Protein AF-A0A538NLH7-F1 (afdb_monomer)

Radius of gyration: 22.93 Å; Cα contacts (8 Å, |Δi|>4): 488; chains: 1; bounding box: 67×64×58 Å

Foldseek 3Di:
DDDDPPPDPPDDDPLNVLLVLLLVQLVLLLVLCVPDPPQDPPFFPLVVLLVLLVCVLVVCVDPLAAAAAQCLLSVVQVVCCNPPNDGLNVVLSVLSSLLSLLLSLQLLLQQLVCVVVPNVVSNVSSVVSSVCSSQVLVSSLCSNTSACVSVLSSLLSVLVSVLSVDQAQQFLVRLLQNLLSLQLSCSRPVVSVVCLVVSLCSLPVGHHPDPPPSPVRSVSSNVSNPVNNCVNQVVSQCSNCPRNVHRDRRHLNQLQQLLQLADPPHQLASDDPPQQDDGDVSNLVSLQCVQCVVVVHHDGSNSSSVSSNVNRVVSCVVCVVSRVVSVVSNVVVVPDPDDDDVPCSSVVSVVSVSRDRD

Sequence (358 aa):
MTQRKLLIPFHLQPAHYVFAGVLLIRVVVLARLTVSPFLLPTRGDMHFYDDWARRIVSGQFTDHLAFYGLPGYAYLLAALYKLAGYGPFVPALLQALLDAGTAVLIYKISVAIFSGTGMRCAQIAGLVATGGWAVFVPAQTYAAILMPTAWLVFIFWLILWRIIRQKNAPGRCEALILGLLVGLTATAIATILFLIPLLISAIVLKPAISNHSQFRTRISALVLLFLGAAAGTSPCWVHNCLVAQDRVFLSAHSGINFWIGNNPSANGYPRFPPGLRAGQAAMLQDSIDAAESAAGHSLKRGEVSHYWSAKARDYIQRYPAAWLRLVALKFRAFWSAFQYDDLSIITILREQKVTFPG

Mean predicted aligned error: 5.88 Å

Structure (mmCIF, N/CA/C/O backbone):
data_AF-A0A538NLH7-F1
#
_entry.id   AF-A0A538NLH7-F1
#
loop_
_atom_site.group_PDB
_atom_site.id
_atom_site.type_symbol
_atom_site.label_atom_id
_atom_site.label_alt_id
_atom_site.label_comp_id
_atom_site.label_asym_id
_atom_site.label_entity_id
_atom_site.label_seq_id
_atom_site.pdbx_PDB_ins_code
_atom_site.Cartn_x
_atom_site.Cartn_y
_atom_site.Cartn_z
_atom_site.occupancy
_atom_site.B_iso_or_equiv
_atom_site.auth_seq_id
_atom_site.auth_comp_id
_atom_site.auth_asym_id
_atom_site.auth_atom_id
_atom_site.pdbx_PDB_model_num
ATOM 1 N N . MET A 1 1 ? -43.284 37.555 10.378 1.00 48.72 1 MET A N 1
ATOM 2 C CA . MET A 1 1 ? -42.215 37.272 11.361 1.00 48.72 1 MET A CA 1
ATOM 3 C C . MET A 1 1 ? -42.232 35.783 11.650 1.00 48.72 1 MET A C 1
ATOM 5 O O . MET A 1 1 ? -43.078 35.340 12.413 1.00 48.72 1 MET A O 1
ATOM 9 N N . THR A 1 2 ? -41.355 35.001 11.020 1.00 41.81 2 THR A N 1
ATOM 10 C CA . THR A 1 2 ? -41.331 33.550 11.248 1.00 41.81 2 THR A CA 1
ATOM 11 C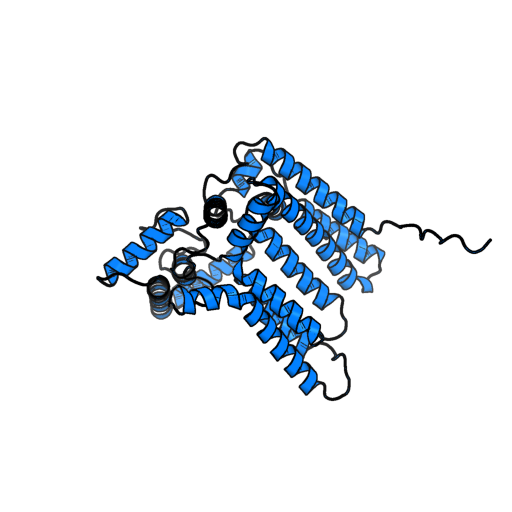 C . THR A 1 2 ? -39.909 33.016 11.114 1.00 41.81 2 THR A C 1
ATOM 13 O O . THR A 1 2 ? -39.318 33.028 10.042 1.00 41.81 2 THR A O 1
ATOM 16 N N . GLN A 1 3 ? -39.400 32.605 12.276 1.00 45.38 3 GLN A N 1
ATOM 17 C CA . GLN A 1 3 ? -38.294 31.692 12.567 1.00 45.38 3 GLN A CA 1
ATOM 18 C C . GLN A 1 3 ? -36.900 31.976 11.984 1.00 45.38 3 GLN A C 1
ATOM 20 O O . GLN A 1 3 ? -36.517 31.551 10.896 1.00 45.38 3 GLN A O 1
ATOM 25 N N . ARG A 1 4 ? -36.077 32.584 12.853 1.00 49.31 4 ARG A N 1
ATOM 26 C CA . ARG A 1 4 ? -34.616 32.448 12.869 1.00 49.31 4 ARG A CA 1
ATOM 27 C C . ARG A 1 4 ? -34.241 30.963 12.808 1.00 49.31 4 ARG A C 1
ATOM 29 O O . ARG A 1 4 ? -34.551 30.214 13.732 1.00 49.31 4 ARG A O 1
ATOM 36 N N . LYS A 1 5 ? -33.512 30.566 11.762 1.00 49.25 5 LYS A N 1
ATOM 37 C CA . LYS A 1 5 ? -32.694 29.348 11.766 1.00 49.25 5 LYS A CA 1
ATOM 38 C C . LYS A 1 5 ? -31.756 29.431 12.975 1.00 49.25 5 LYS A C 1
ATOM 40 O O . LYS A 1 5 ? -30.864 30.277 12.994 1.00 49.25 5 LYS A O 1
ATOM 45 N N . LEU A 1 6 ? -31.994 28.607 13.997 1.00 52.03 6 LEU A N 1
ATOM 46 C CA . LEU A 1 6 ? -31.049 28.421 15.095 1.00 52.03 6 LEU A CA 1
ATOM 47 C C . LEU A 1 6 ? -29.731 27.922 14.491 1.00 52.03 6 LEU A C 1
ATOM 49 O O . LEU A 1 6 ? -29.658 26.812 13.968 1.00 52.03 6 LEU A O 1
ATOM 53 N N . LEU A 1 7 ? -28.699 28.758 14.552 1.00 51.97 7 LEU A N 1
ATOM 54 C CA . LEU A 1 7 ? -27.319 28.338 14.357 1.00 51.97 7 LEU A CA 1
ATOM 55 C C . LEU A 1 7 ? -26.994 27.355 15.488 1.00 51.97 7 LEU A C 1
ATOM 57 O O . LEU A 1 7 ? -26.885 27.755 16.645 1.00 51.97 7 LEU A O 1
ATOM 61 N N . ILE A 1 8 ? -26.904 26.064 15.169 1.00 53.88 8 ILE A N 1
ATOM 62 C CA . ILE A 1 8 ? -26.416 25.052 16.109 1.00 53.88 8 ILE A CA 1
ATOM 63 C C . ILE A 1 8 ? -24.958 25.419 16.428 1.00 53.88 8 ILE A C 1
ATOM 65 O O . ILE A 1 8 ? -24.161 25.526 15.491 1.00 53.88 8 ILE A O 1
ATOM 69 N N . PRO A 1 9 ? -24.578 25.636 17.700 1.00 53.22 9 PRO A N 1
ATOM 70 C CA . PRO A 1 9 ? -23.198 25.946 18.040 1.00 53.22 9 PRO A CA 1
ATOM 71 C C . PRO A 1 9 ? -22.301 24.765 17.650 1.00 53.22 9 PRO A C 1
ATOM 73 O O . PRO A 1 9 ? -22.475 23.638 18.118 1.00 53.22 9 PRO A O 1
ATOM 76 N N . PHE A 1 10 ? -21.344 25.021 16.758 1.00 62.69 10 PHE A N 1
ATOM 77 C CA . PHE A 1 10 ? -20.309 24.061 16.387 1.00 62.69 10 PHE A CA 1
ATOM 78 C C . PHE A 1 10 ? -19.382 23.852 17.591 1.00 62.69 10 PHE A C 1
ATOM 80 O O . PHE A 1 10 ? -18.445 24.614 17.816 1.00 62.69 10 PHE A O 1
ATOM 87 N N . HIS A 1 11 ? -19.649 22.827 18.398 1.00 77.81 11 HIS A N 1
ATOM 88 C CA . HIS A 1 11 ? -18.751 22.446 19.484 1.00 77.81 11 HIS A CA 1
ATOM 89 C C . HIS A 1 11 ? -17.607 21.582 18.943 1.00 77.81 11 HIS A C 1
ATOM 91 O O . HIS A 1 11 ? -17.817 20.464 18.461 1.00 77.81 11 HIS A O 1
ATOM 97 N N . LEU A 1 12 ? -16.378 22.096 19.038 1.00 84.62 12 LEU A N 1
ATOM 98 C CA . LEU A 1 12 ? -15.171 21.362 18.671 1.00 84.62 12 LEU A CA 1
ATOM 99 C C . LEU A 1 12 ? -14.986 20.151 19.597 1.00 84.62 12 LEU A C 1
ATOM 101 O O . LEU A 1 12 ? -14.772 20.276 20.799 1.00 84.62 12 LEU A O 1
ATOM 105 N N . GLN A 1 13 ? -15.064 18.954 19.021 1.00 89.88 13 GLN A N 1
ATOM 106 C CA . GLN A 1 13 ? -14.745 17.696 19.709 1.00 89.88 13 GLN A CA 1
ATOM 107 C C . GLN A 1 13 ? -13.223 17.458 19.772 1.00 89.88 13 GLN A C 1
ATOM 109 O O . GLN A 1 13 ? -12.526 17.904 18.857 1.00 89.88 13 GLN A O 1
ATOM 114 N N . PRO A 1 14 ? -12.708 16.661 20.734 1.00 91.44 14 PRO A N 1
ATOM 115 C CA . PRO A 1 14 ? -11.286 16.297 20.841 1.00 91.44 14 PRO A CA 1
ATOM 116 C C . PRO A 1 14 ? -10.634 15.832 19.531 1.00 91.44 14 PRO A C 1
ATOM 118 O O . PRO A 1 14 ? -9.494 16.180 19.243 1.00 91.44 14 PRO A O 1
ATOM 121 N N . ALA A 1 15 ? -11.381 15.108 18.692 1.00 94.25 15 ALA A N 1
ATOM 122 C CA . ALA A 1 15 ? -10.922 14.658 17.380 1.00 94.25 15 ALA A CA 1
ATOM 123 C C . ALA A 1 15 ? -10.500 15.809 16.441 1.00 94.25 15 ALA A C 1
ATOM 125 O O . ALA A 1 15 ? -9.585 15.633 15.644 1.00 94.25 15 ALA A O 1
ATOM 126 N N . HIS A 1 16 ? -11.131 16.985 16.531 1.00 95.81 16 HIS A N 1
ATOM 127 C CA . HIS A 1 16 ? -10.763 18.150 15.716 1.00 95.81 16 HIS A CA 1
ATOM 128 C C . HIS A 1 16 ? -9.429 18.744 16.170 1.00 95.81 16 HIS A C 1
ATOM 130 O O . HIS A 1 16 ? -8.609 19.109 15.335 1.00 95.81 16 HIS A O 1
ATOM 136 N N . TYR A 1 17 ? -9.185 18.784 17.483 1.00 96.31 17 TYR A N 1
ATOM 137 C CA . TYR A 1 17 ? -7.905 19.225 18.037 1.00 96.31 17 TYR A CA 1
ATOM 138 C C . TYR A 1 17 ? -6.779 18.247 17.694 1.00 96.31 17 TYR A C 1
ATOM 140 O O . TYR A 1 17 ? -5.696 18.679 17.315 1.00 96.31 17 TYR A O 1
ATOM 148 N N . VAL A 1 18 ? -7.059 16.939 17.741 1.00 97.44 18 VAL A N 1
ATOM 149 C CA . VAL A 1 18 ? -6.151 15.890 17.248 1.00 97.44 18 VAL A CA 1
ATOM 150 C C . VAL A 1 18 ? -5.785 16.133 15.784 1.00 97.44 18 VAL A C 1
ATOM 152 O O . VAL A 1 18 ? -4.603 16.192 15.452 1.00 97.44 18 VAL A O 1
ATOM 155 N N . PHE A 1 19 ? -6.787 16.320 14.921 1.00 98.31 19 PHE A N 1
ATOM 156 C CA . PHE A 1 19 ? -6.563 16.584 13.502 1.00 98.31 19 PHE A CA 1
ATOM 157 C C . PHE A 1 19 ? -5.703 17.833 13.293 1.00 98.31 19 PHE A C 1
ATOM 159 O O . PHE A 1 19 ? -4.684 17.769 12.613 1.00 98.31 19 PHE A O 1
ATOM 166 N N . ALA A 1 20 ? -6.088 18.954 13.909 1.00 97.94 20 ALA A N 1
ATOM 167 C CA . ALA A 1 20 ? -5.396 20.228 13.758 1.00 97.94 20 ALA A CA 1
ATOM 168 C C . ALA A 1 20 ? -3.952 20.172 14.280 1.00 97.94 20 ALA A C 1
ATOM 170 O O . ALA A 1 20 ? -3.050 20.676 13.618 1.00 97.94 20 ALA A O 1
ATOM 171 N N . GLY A 1 21 ? -3.717 19.529 15.428 1.00 97.62 21 GLY A N 1
ATOM 172 C CA . GLY A 1 21 ? -2.385 19.397 16.018 1.00 97.62 21 GLY A CA 1
ATOM 173 C C . GLY A 1 21 ? -1.440 18.556 15.160 1.00 97.62 21 GLY A C 1
ATOM 174 O O . GLY A 1 21 ? -0.320 18.980 14.882 1.00 97.62 21 GLY A O 1
ATOM 175 N N . VAL A 1 22 ? -1.898 17.395 14.678 1.00 98.06 22 VAL A N 1
ATOM 176 C CA . VAL A 1 22 ? -1.081 16.551 13.791 1.00 98.06 22 VAL A CA 1
ATOM 177 C C . VAL A 1 22 ? -0.869 17.232 12.445 1.00 98.06 22 VAL A C 1
ATOM 179 O O . VAL A 1 22 ? 0.262 17.269 11.964 1.00 98.06 22 VAL A O 1
ATOM 182 N N . LEU A 1 23 ? -1.910 17.837 11.865 1.00 98.50 23 LEU A N 1
ATOM 183 C CA . LEU A 1 23 ? -1.786 18.574 10.610 1.00 98.50 23 LEU A CA 1
ATOM 184 C C . LEU A 1 23 ? -0.782 19.721 10.731 1.00 98.50 23 LEU A C 1
ATOM 186 O O . LEU A 1 23 ? 0.039 19.883 9.836 1.00 98.50 23 LEU A O 1
ATOM 190 N N . LEU A 1 24 ? -0.795 20.472 11.835 1.00 98.00 24 LEU A N 1
ATOM 191 C CA . LEU A 1 24 ? 0.179 21.535 12.079 1.00 98.00 24 LEU A CA 1
ATOM 192 C C . LEU A 1 24 ? 1.610 20.987 12.049 1.00 98.00 24 LEU A C 1
ATOM 194 O O . LEU A 1 24 ? 2.455 21.540 11.350 1.00 98.00 24 LEU A O 1
ATOM 198 N N . ILE A 1 25 ? 1.872 19.867 12.730 1.00 97.25 25 ILE A N 1
ATOM 199 C CA . ILE A 1 25 ? 3.186 19.207 12.690 1.00 97.25 25 ILE A CA 1
ATOM 200 C C . ILE A 1 25 ? 3.548 18.826 11.249 1.00 97.25 25 ILE A C 1
ATOM 202 O O . ILE A 1 25 ? 4.654 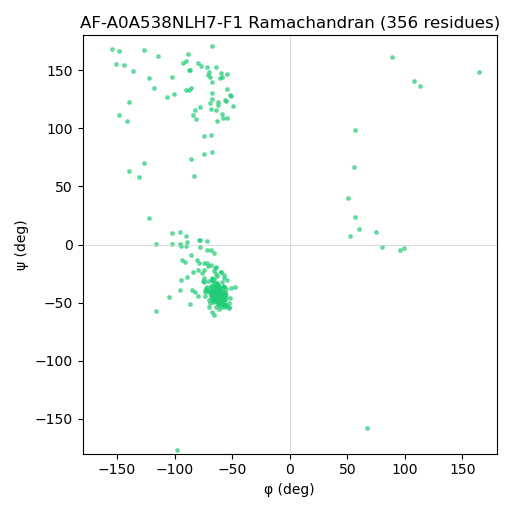19.126 10.801 1.00 97.25 25 ILE A O 1
ATOM 206 N N . ARG A 1 26 ? 2.627 18.207 10.495 1.00 97.44 26 ARG A N 1
ATOM 207 C CA . ARG A 1 26 ? 2.881 17.796 9.102 1.00 97.44 26 ARG A CA 1
ATOM 208 C C . ARG A 1 26 ? 3.112 18.978 8.164 1.00 97.44 26 ARG A C 1
ATOM 210 O O . ARG A 1 26 ? 4.002 18.904 7.326 1.00 97.44 26 ARG A O 1
ATOM 217 N N . VAL A 1 27 ? 2.378 20.076 8.329 1.00 97.19 27 VAL A N 1
ATOM 218 C CA . VAL A 1 27 ? 2.572 21.308 7.552 1.00 97.19 27 VAL A CA 1
ATOM 219 C C . VAL A 1 27 ? 3.919 21.949 7.878 1.00 97.19 27 VAL A C 1
ATOM 221 O O . VAL A 1 27 ? 4.593 22.409 6.963 1.00 97.19 27 VAL A O 1
ATOM 224 N N . VAL A 1 28 ? 4.366 21.930 9.139 1.00 96.88 28 VAL A N 1
ATOM 225 C CA . VAL A 1 28 ? 5.711 22.414 9.494 1.00 96.88 28 VAL A CA 1
ATOM 226 C C . VAL A 1 28 ? 6.800 21.535 8.874 1.00 96.88 28 VAL A C 1
ATOM 228 O O . VAL A 1 28 ? 7.761 22.069 8.325 1.00 96.88 28 VAL A O 1
ATOM 231 N N . VAL A 1 29 ? 6.650 20.206 8.903 1.00 96.38 29 VAL A N 1
ATOM 232 C CA . VAL A 1 29 ? 7.575 19.282 8.216 1.00 96.38 29 VAL A CA 1
ATOM 233 C C . VAL A 1 29 ? 7.596 19.558 6.710 1.00 96.38 29 VAL A C 1
ATOM 235 O O . VAL A 1 29 ? 8.671 19.655 6.122 1.00 96.38 29 VAL A O 1
ATOM 238 N N . LEU A 1 30 ? 6.431 19.757 6.091 1.00 95.38 30 LEU A N 1
ATOM 239 C CA . LEU A 1 30 ? 6.327 20.098 4.674 1.00 95.38 30 LEU A CA 1
ATOM 240 C C . LEU A 1 30 ? 6.994 21.446 4.365 1.00 95.38 30 LEU A C 1
ATOM 242 O O . LEU A 1 30 ? 7.778 21.531 3.426 1.00 95.38 30 LEU A O 1
ATOM 246 N N . ALA A 1 31 ? 6.767 22.478 5.178 1.00 95.25 31 ALA A N 1
ATOM 247 C CA . ALA A 1 31 ? 7.426 23.774 5.028 1.00 95.25 31 ALA A CA 1
ATOM 248 C C . ALA A 1 31 ? 8.957 23.642 5.118 1.00 95.25 31 ALA A C 1
ATOM 250 O O . ALA A 1 31 ? 9.680 24.190 4.286 1.00 95.25 31 ALA A O 1
ATOM 251 N N . ARG A 1 32 ? 9.471 22.844 6.061 1.00 95.12 32 ARG A N 1
ATOM 252 C CA . ARG A 1 32 ? 10.910 22.548 6.153 1.00 95.12 32 ARG A CA 1
ATOM 253 C C . ARG A 1 32 ? 11.431 21.795 4.931 1.00 95.12 32 ARG A C 1
ATOM 255 O O . ARG A 1 32 ? 12.528 22.090 4.468 1.00 95.12 32 ARG A O 1
ATOM 262 N N . LEU A 1 33 ? 10.648 20.867 4.380 1.00 92.94 33 LEU A N 1
ATOM 263 C CA . LEU A 1 33 ? 11.009 20.162 3.151 1.00 92.94 33 LEU A CA 1
ATOM 264 C C . LEU A 1 33 ? 11.116 21.137 1.968 1.00 92.94 33 LEU A C 1
ATOM 266 O O . LEU A 1 33 ? 12.059 21.016 1.189 1.00 92.94 33 LEU A O 1
ATOM 270 N N . THR A 1 34 ? 10.219 22.129 1.863 1.00 91.06 34 THR A N 1
ATOM 271 C CA . THR A 1 34 ? 10.228 23.108 0.754 1.00 91.06 34 THR A CA 1
ATOM 272 C C . THR A 1 34 ? 11.469 23.990 0.696 1.00 91.06 34 THR A C 1
ATOM 274 O O . THR A 1 34 ? 11.851 24.415 -0.388 1.00 91.06 34 THR A O 1
ATOM 277 N N . VAL A 1 35 ? 12.124 24.227 1.833 1.00 90.81 35 VAL A N 1
ATOM 278 C CA . VAL A 1 35 ? 13.387 24.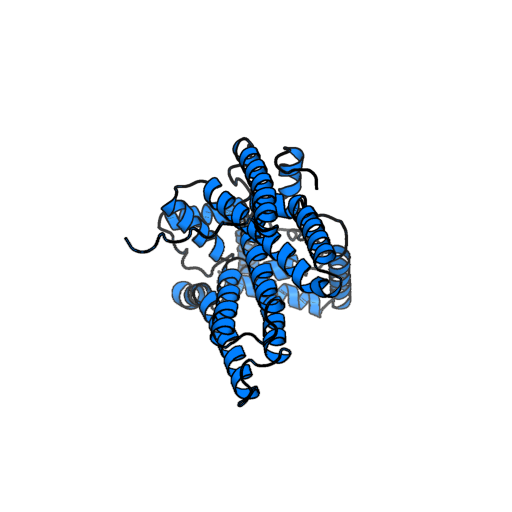981 1.898 1.00 90.81 35 VAL A CA 1
ATOM 279 C C . VAL A 1 35 ? 14.623 24.075 1.878 1.00 90.81 35 VAL A C 1
ATOM 281 O O . VAL A 1 35 ? 15.747 24.564 1.945 1.00 90.81 35 VAL A O 1
ATOM 284 N N . SER A 1 36 ? 14.434 22.754 1.801 1.00 89.12 36 SER A N 1
ATOM 285 C CA . SER A 1 36 ? 15.519 21.772 1.779 1.00 89.12 36 SER A CA 1
ATOM 286 C C . SER A 1 36 ? 15.933 21.415 0.342 1.00 89.12 36 SER A C 1
ATOM 288 O O . SER A 1 36 ? 15.103 21.466 -0.571 1.00 89.12 36 SER A O 1
ATOM 290 N N . PRO A 1 37 ? 17.173 20.937 0.121 1.00 87.06 37 PRO A N 1
ATOM 291 C CA . PRO A 1 37 ? 17.607 20.454 -1.193 1.00 87.06 37 PRO A CA 1
ATOM 292 C C . PRO A 1 37 ? 16.912 19.147 -1.629 1.00 87.06 37 PRO A C 1
ATOM 294 O O . PRO A 1 37 ? 17.117 18.689 -2.750 1.00 87.06 37 PRO A O 1
ATOM 297 N N . PHE A 1 38 ? 16.083 18.549 -0.765 1.00 85.62 38 PHE A N 1
ATOM 298 C CA . PHE A 1 38 ? 15.382 17.283 -0.997 1.00 85.62 38 PHE A CA 1
ATOM 299 C C . PHE A 1 38 ? 13.907 17.465 -1.374 1.00 85.62 38 PHE A C 1
ATOM 301 O O . PHE A 1 38 ? 13.170 16.483 -1.420 1.00 85.62 38 PHE A O 1
ATOM 308 N N . LEU A 1 39 ? 13.465 18.703 -1.643 1.00 86.69 39 LEU A N 1
ATOM 309 C CA . LEU A 1 39 ? 12.100 18.967 -2.100 1.00 86.69 39 LEU A CA 1
ATOM 310 C C . LEU A 1 39 ? 11.769 18.171 -3.367 1.00 86.69 39 LEU A C 1
ATOM 312 O O . LEU A 1 39 ? 10.707 17.557 -3.453 1.00 86.69 39 LEU A O 1
ATOM 316 N N . LEU A 1 40 ? 12.671 18.201 -4.352 1.00 88.12 40 LEU A N 1
ATOM 317 C CA . LEU A 1 40 ? 12.485 17.470 -5.596 1.00 88.12 40 LEU A CA 1
ATOM 318 C C . LEU A 1 40 ? 12.988 16.027 -5.454 1.00 88.12 40 LEU A C 1
ATOM 320 O O . LEU A 1 40 ? 14.093 15.801 -4.948 1.00 88.12 40 LEU A O 1
ATOM 324 N N . PRO A 1 41 ? 12.209 15.044 -5.929 1.00 83.81 41 PRO A N 1
ATOM 325 C CA . PRO A 1 41 ? 12.566 13.639 -5.833 1.00 83.81 41 PRO A CA 1
ATOM 326 C C . PRO A 1 41 ? 13.668 13.315 -6.846 1.00 83.81 41 PRO A C 1
ATOM 328 O O . PRO A 1 41 ? 13.385 13.015 -7.994 1.00 83.81 41 PRO A O 1
ATOM 331 N N . THR A 1 42 ? 14.938 13.376 -6.450 1.00 80.19 42 THR A N 1
ATOM 332 C CA . THR A 1 42 ? 16.067 13.177 -7.385 1.00 80.19 42 THR A CA 1
ATOM 333 C C . THR A 1 42 ? 16.547 11.730 -7.493 1.00 80.19 42 THR A C 1
ATOM 335 O O . THR A 1 42 ? 17.307 11.405 -8.403 1.00 80.19 42 THR A O 1
ATOM 338 N N . ARG A 1 43 ? 16.159 10.852 -6.558 1.00 76.31 43 ARG A N 1
ATOM 339 C CA . ARG A 1 43 ? 16.611 9.452 -6.492 1.00 76.31 43 ARG A CA 1
ATOM 340 C C . ARG A 1 43 ? 15.544 8.527 -5.905 1.00 76.31 43 ARG A C 1
ATOM 342 O O . ARG A 1 43 ? 14.589 8.975 -5.269 1.00 76.31 43 ARG A O 1
ATOM 349 N N . GLY A 1 44 ? 15.765 7.225 -6.080 1.00 80.69 44 GLY A N 1
ATOM 350 C CA . GLY A 1 44 ? 14.960 6.164 -5.475 1.00 80.69 44 GLY A CA 1
ATOM 351 C C . GLY A 1 44 ? 13.530 6.109 -6.009 1.00 80.69 44 GLY A C 1
ATOM 352 O O . GLY A 1 44 ? 13.229 6.604 -7.097 1.00 80.69 44 GLY A O 1
ATOM 353 N N . ASP A 1 45 ? 12.643 5.508 -5.225 1.00 85.44 45 ASP A N 1
ATOM 354 C CA . ASP A 1 45 ? 11.270 5.244 -5.660 1.00 85.44 45 ASP A CA 1
ATOM 355 C C . ASP A 1 45 ? 10.464 6.529 -5.878 1.00 85.44 45 ASP A C 1
ATOM 357 O O . ASP A 1 45 ? 9.594 6.574 -6.745 1.00 85.44 45 ASP A O 1
ATOM 361 N N . MET A 1 46 ? 10.777 7.600 -5.142 1.00 89.44 46 MET A N 1
ATOM 362 C CA . MET A 1 46 ? 10.119 8.900 -5.317 1.00 89.44 46 MET A CA 1
ATOM 363 C C . MET A 1 46 ? 10.343 9.440 -6.732 1.00 89.44 46 MET A C 1
ATOM 365 O O . MET A 1 46 ? 9.395 9.872 -7.381 1.00 89.44 46 MET A O 1
ATOM 369 N N . HIS A 1 47 ? 11.586 9.367 -7.223 1.00 90.69 47 HIS A N 1
ATOM 370 C CA . HIS A 1 47 ? 11.938 9.782 -8.583 1.00 90.69 47 HIS A CA 1
ATOM 371 C C . HIS A 1 47 ? 11.253 8.888 -9.619 1.00 90.69 47 HIS A C 1
ATOM 373 O O . HIS A 1 47 ? 10.739 9.373 -10.619 1.00 90.69 47 HIS A O 1
ATOM 379 N N . PHE A 1 48 ? 11.177 7.577 -9.361 1.00 90.88 48 PHE A N 1
ATOM 380 C CA . PHE A 1 48 ? 10.484 6.640 -10.247 1.00 90.88 48 PHE A CA 1
ATOM 381 C C . PHE A 1 48 ? 8.999 6.998 -10.445 1.00 90.88 48 PHE A C 1
ATOM 383 O O . PHE A 1 48 ? 8.524 7.008 -11.583 1.00 90.88 48 PHE A O 1
ATOM 390 N N . TYR A 1 49 ? 8.263 7.303 -9.370 1.00 94.00 49 TYR A N 1
ATOM 391 C CA . TYR A 1 49 ? 6.855 7.697 -9.488 1.00 94.00 49 TYR A CA 1
ATOM 392 C C . TYR A 1 49 ? 6.676 9.093 -10.083 1.00 94.00 49 TYR A C 1
ATOM 394 O O . TYR A 1 49 ? 5.737 9.285 -10.857 1.00 94.00 49 TYR A O 1
ATOM 402 N N . ASP A 1 50 ? 7.563 10.039 -9.764 1.00 95.12 50 ASP A N 1
ATOM 403 C CA . ASP A 1 50 ? 7.535 11.382 -10.345 1.00 95.12 50 ASP A CA 1
ATOM 404 C C . ASP A 1 50 ? 7.733 11.347 -11.867 1.00 95.12 50 ASP A C 1
ATOM 406 O O . ASP A 1 50 ? 6.895 11.848 -12.618 1.00 95.12 50 ASP A O 1
ATOM 410 N N . ASP A 1 51 ? 8.764 10.647 -12.342 1.00 94.31 51 ASP A N 1
ATOM 411 C CA . ASP A 1 51 ? 9.031 10.468 -13.771 1.00 94.31 51 ASP A CA 1
ATOM 412 C C . ASP A 1 51 ? 7.893 9.751 -14.494 1.00 94.31 51 ASP A C 1
ATOM 414 O O . ASP A 1 51 ? 7.564 10.058 -15.644 1.00 94.31 51 ASP A O 1
ATOM 418 N N . TRP A 1 52 ? 7.288 8.753 -13.849 1.00 95.06 52 TRP A N 1
ATOM 419 C CA . TRP A 1 52 ? 6.138 8.062 -14.418 1.00 95.06 52 TRP A CA 1
ATOM 420 C C . TRP A 1 52 ? 4.935 9.005 -14.534 1.00 95.06 52 TRP A C 1
ATOM 422 O O . TRP A 1 52 ? 4.325 9.090 -15.600 1.00 95.06 52 TRP A O 1
ATOM 432 N N . ALA A 1 53 ? 4.645 9.785 -13.494 1.00 96.94 53 ALA A N 1
ATOM 433 C CA . ALA A 1 53 ? 3.579 10.778 -13.523 1.00 96.94 53 ALA A CA 1
ATOM 434 C C . ALA A 1 53 ? 3.800 11.834 -14.617 1.00 96.94 53 ALA A C 1
ATOM 436 O O . ALA A 1 53 ? 2.875 12.150 -15.367 1.00 96.94 53 ALA A O 1
ATOM 437 N N . ARG A 1 54 ? 5.031 12.338 -14.769 1.00 96.38 54 ARG A N 1
ATOM 438 C CA . ARG A 1 54 ? 5.393 13.317 -15.807 1.00 96.38 54 ARG A CA 1
ATOM 439 C C . ARG A 1 54 ? 5.217 12.766 -17.223 1.00 96.38 54 ARG A C 1
ATOM 441 O O . ARG A 1 54 ? 4.703 13.484 -18.078 1.00 96.38 54 ARG A O 1
ATOM 448 N N . ARG A 1 55 ? 5.569 11.496 -17.461 1.00 96.06 55 ARG A N 1
ATOM 449 C CA . ARG A 1 55 ? 5.307 10.805 -18.738 1.00 96.06 55 ARG A CA 1
ATOM 450 C C . ARG A 1 55 ? 3.812 10.684 -19.037 1.00 96.06 55 ARG A C 1
ATOM 452 O O . ARG A 1 55 ? 3.384 10.946 -20.156 1.00 96.06 55 ARG A O 1
ATOM 459 N N . ILE A 1 56 ? 2.993 10.368 -18.034 1.00 97.25 56 ILE A N 1
ATOM 460 C CA . ILE A 1 56 ? 1.533 10.316 -18.207 1.00 97.25 56 ILE A CA 1
ATOM 461 C C . ILE A 1 56 ? 0.985 11.707 -18.566 1.00 97.25 56 ILE A C 1
ATOM 463 O O . ILE A 1 56 ? 0.177 11.831 -19.487 1.00 97.25 56 ILE A O 1
ATOM 467 N N . VAL A 1 57 ? 1.447 12.764 -17.888 1.00 97.31 57 VAL A N 1
ATOM 468 C CA . VAL A 1 57 ? 1.040 14.153 -18.181 1.00 97.31 57 VAL A CA 1
ATOM 469 C C . VAL A 1 57 ? 1.447 14.582 -19.594 1.00 97.31 57 VAL A C 1
ATOM 471 O O . VAL A 1 57 ? 0.684 15.298 -20.240 1.00 97.31 57 VAL A O 1
ATOM 474 N N . SER A 1 58 ? 2.593 14.120 -20.107 1.00 96.44 58 SER A N 1
ATOM 475 C CA . SER A 1 58 ? 3.035 14.393 -21.483 1.00 96.44 58 SER A CA 1
ATOM 476 C C . SER A 1 58 ? 2.332 13.547 -22.556 1.00 96.44 58 SER A C 1
ATOM 478 O O . SER A 1 58 ? 2.659 13.667 -23.735 1.00 96.44 58 SER A O 1
ATOM 480 N N . GLY A 1 59 ? 1.352 12.718 -22.178 1.00 95.00 59 GLY A N 1
ATOM 481 C CA . GLY A 1 59 ? 0.538 11.911 -23.092 1.00 95.00 59 GLY A CA 1
ATOM 482 C C . GLY A 1 59 ? 0.980 10.451 -23.226 1.00 95.00 59 GLY A C 1
ATOM 483 O O . GLY A 1 59 ? 0.293 9.671 -23.884 1.00 95.00 59 GLY A O 1
ATOM 484 N N . GLN A 1 60 ? 2.071 10.040 -22.574 1.00 94.75 60 GLN A N 1
ATOM 485 C CA . GLN A 1 60 ? 2.525 8.646 -22.537 1.00 94.75 60 GLN A CA 1
ATOM 486 C C . GLN A 1 60 ? 1.821 7.884 -21.404 1.00 94.75 60 GLN A C 1
ATOM 488 O O . GLN A 1 60 ? 2.403 7.597 -20.358 1.00 94.75 60 GLN A O 1
ATOM 493 N N . PHE A 1 61 ? 0.538 7.566 -21.598 1.00 91.69 61 PHE A N 1
ATOM 494 C CA . PHE A 1 61 ? -0.267 6.847 -20.598 1.00 91.69 61 PHE A CA 1
ATOM 495 C C . PHE A 1 61 ? 0.250 5.426 -20.317 1.00 91.69 61 PHE A C 1
ATOM 497 O O . PHE A 1 61 ? 0.154 4.931 -19.194 1.00 91.69 61 PHE A O 1
ATOM 504 N N . THR A 1 62 ? 0.811 4.764 -21.324 1.00 92.12 62 THR A N 1
ATOM 505 C CA . THR A 1 62 ? 1.335 3.398 -21.240 1.00 92.12 62 THR A CA 1
ATOM 506 C C . THR A 1 62 ? 2.586 3.256 -22.100 1.00 92.12 62 THR A C 1
ATOM 508 O O . THR A 1 62 ? 2.761 3.997 -23.064 1.00 92.12 62 THR A O 1
ATOM 511 N N . ASP A 1 63 ? 3.448 2.303 -21.747 1.00 91.44 63 ASP A N 1
ATOM 512 C CA . ASP A 1 63 ? 4.575 1.845 -22.563 1.00 91.44 63 ASP A CA 1
ATOM 513 C C . ASP A 1 63 ? 4.233 0.593 -23.396 1.00 91.44 63 ASP A C 1
ATOM 515 O O . ASP A 1 63 ? 5.125 -0.023 -23.971 1.00 91.44 63 ASP A O 1
ATOM 519 N N . HIS A 1 64 ? 2.948 0.214 -23.458 1.00 93.44 64 HIS A N 1
ATOM 520 C CA . HIS A 1 64 ? 2.426 -0.988 -24.122 1.00 93.44 64 HIS A CA 1
ATOM 521 C C . HIS A 1 64 ? 2.977 -2.317 -23.575 1.00 93.44 64 HIS A C 1
ATOM 523 O O . HIS A 1 64 ? 2.776 -3.370 -24.176 1.00 93.44 64 HIS A O 1
ATOM 529 N N . LEU A 1 65 ? 3.627 -2.291 -22.411 1.00 94.31 65 LEU A N 1
ATOM 530 C CA . LEU A 1 65 ? 4.134 -3.462 -21.705 1.00 94.31 65 LEU A CA 1
ATOM 531 C C . LEU A 1 65 ? 3.379 -3.636 -20.384 1.00 94.31 65 LEU A C 1
ATOM 533 O O . LEU A 1 65 ? 2.740 -2.711 -19.883 1.00 94.31 65 LEU A O 1
ATOM 537 N N . ALA A 1 66 ? 3.441 -4.828 -19.780 1.00 94.69 66 ALA A N 1
ATOM 538 C CA . ALA A 1 66 ? 2.805 -5.032 -18.480 1.00 94.69 66 ALA A CA 1
ATOM 539 C C . ALA A 1 66 ? 3.427 -4.078 -17.463 1.00 94.69 66 ALA A C 1
ATOM 541 O O . ALA A 1 66 ? 4.634 -3.830 -17.502 1.00 94.69 66 ALA A O 1
ATOM 542 N N . PHE A 1 67 ? 2.634 -3.543 -16.540 1.00 94.75 67 PHE A N 1
ATOM 543 C CA . PHE A 1 67 ? 3.165 -2.586 -15.580 1.00 94.75 67 PHE A CA 1
ATOM 544 C C . PHE A 1 67 ? 4.346 -3.180 -14.807 1.00 94.75 67 PHE A C 1
ATOM 546 O O . PHE A 1 67 ? 4.227 -4.249 -14.202 1.00 94.75 67 PHE A O 1
ATOM 553 N N . TYR A 1 68 ? 5.497 -2.498 -14.837 1.00 89.69 68 TYR A N 1
ATOM 554 C CA . TYR A 1 68 ? 6.646 -2.939 -14.055 1.00 89.69 68 TYR A CA 1
ATOM 555 C C . TYR A 1 68 ? 6.357 -2.793 -12.567 1.00 89.69 68 TYR A C 1
ATOM 557 O O . TYR A 1 68 ? 6.386 -3.793 -11.870 1.00 89.69 68 TYR A O 1
ATOM 565 N N . GLY A 1 69 ? 6.039 -1.580 -12.102 1.00 91.69 69 GLY A N 1
ATOM 566 C CA . GLY A 1 69 ? 5.607 -1.288 -10.733 1.00 91.69 69 GLY A CA 1
ATOM 567 C C . GLY A 1 69 ? 4.086 -1.191 -10.607 1.00 91.69 69 GLY A C 1
ATOM 568 O O . GLY A 1 69 ? 3.352 -1.406 -11.565 1.00 91.69 69 GLY A O 1
ATOM 569 N N . LEU A 1 70 ? 3.603 -0.861 -9.412 1.00 95.12 70 LEU A N 1
ATOM 570 C CA . LEU A 1 70 ? 2.180 -0.632 -9.161 1.00 95.12 70 LEU A CA 1
ATOM 571 C C . LEU A 1 70 ? 1.780 0.772 -9.668 1.00 95.12 70 LEU A C 1
ATOM 573 O O . LEU A 1 70 ? 2.343 1.760 -9.196 1.00 95.12 70 LEU A O 1
ATOM 577 N N . PRO A 1 71 ? 0.858 0.900 -10.643 1.00 96.31 71 PRO A N 1
ATOM 578 C CA . PRO A 1 71 ? 0.652 2.156 -11.373 1.00 96.31 71 PRO A CA 1
ATOM 579 C C . PRO A 1 71 ? -0.184 3.199 -10.620 1.00 96.31 71 PRO A C 1
ATOM 581 O O . PRO A 1 71 ? -0.100 4.386 -10.924 1.00 96.31 71 PRO A O 1
ATOM 584 N N . GLY A 1 72 ? -0.997 2.789 -9.644 1.00 97.19 72 GLY A N 1
ATOM 585 C CA . GLY A 1 72 ? -2.051 3.622 -9.056 1.00 97.19 72 GLY A CA 1
ATOM 586 C C . GLY A 1 72 ? -1.552 4.962 -8.517 1.00 97.19 72 GLY A C 1
ATOM 587 O O . GLY A 1 72 ? -2.198 5.988 -8.717 1.00 97.19 72 GLY A O 1
ATOM 588 N N . TYR A 1 73 ? -0.367 4.978 -7.901 1.00 97.31 73 TYR A N 1
ATOM 589 C CA . TYR A 1 73 ? 0.216 6.214 -7.383 1.00 97.31 73 TYR A CA 1
ATOM 590 C C . TYR A 1 73 ? 0.751 7.137 -8.486 1.00 97.31 73 TYR A C 1
ATOM 592 O O . TYR A 1 73 ? 0.525 8.341 -8.420 1.00 97.31 73 TYR A O 1
ATOM 600 N N . ALA A 1 74 ? 1.381 6.593 -9.534 1.00 97.00 74 ALA A N 1
ATOM 601 C CA . ALA A 1 74 ? 1.849 7.390 -10.672 1.00 97.00 74 ALA A CA 1
ATOM 602 C C . ALA A 1 74 ? 0.685 8.086 -11.394 1.00 97.00 74 ALA A C 1
ATOM 604 O O . ALA A 1 74 ? 0.771 9.267 -11.721 1.00 97.00 74 ALA A O 1
ATOM 605 N N . TYR A 1 75 ? -0.433 7.379 -11.590 1.00 97.69 75 TYR A N 1
ATOM 606 C CA . TYR A 1 75 ? -1.640 7.953 -12.192 1.00 97.69 75 TYR A CA 1
ATOM 607 C C . TYR A 1 75 ? -2.303 9.003 -11.293 1.00 97.69 75 TYR A C 1
ATOM 609 O O . TYR A 1 75 ? -2.762 10.032 -11.792 1.00 97.69 75 TYR A O 1
ATOM 617 N N . LEU A 1 76 ? -2.321 8.782 -9.973 1.00 97.69 76 LEU A N 1
ATOM 618 C CA . LEU A 1 76 ? -2.788 9.784 -9.015 1.00 97.69 76 LEU A CA 1
ATOM 619 C C . LEU A 1 76 ? -1.929 11.054 -9.082 1.00 97.69 76 LEU A C 1
ATOM 621 O O . LEU A 1 76 ? -2.473 12.149 -9.206 1.00 97.69 76 LEU A O 1
ATOM 625 N N . LEU A 1 77 ? -0.601 10.917 -9.056 1.00 97.88 77 LEU A N 1
ATOM 626 C CA . LEU A 1 77 ? 0.318 12.046 -9.197 1.00 97.88 77 LEU A CA 1
ATOM 627 C C . LEU A 1 77 ? 0.127 12.771 -10.531 1.00 97.88 77 LEU A C 1
ATOM 629 O O . LEU A 1 77 ? 0.046 13.994 -10.542 1.00 97.88 77 LEU A O 1
ATOM 633 N N . ALA A 1 78 ? -0.025 12.042 -11.638 1.00 98.06 78 ALA A N 1
ATOM 634 C CA . ALA A 1 78 ? -0.264 12.639 -12.949 1.00 98.06 78 ALA A CA 1
ATOM 635 C C . ALA A 1 78 ? -1.546 13.486 -12.972 1.00 98.06 78 ALA A C 1
ATOM 637 O O . ALA A 1 78 ? -1.554 14.593 -13.514 1.00 98.06 78 ALA A O 1
ATOM 638 N N . ALA A 1 79 ? -2.624 13.001 -12.347 1.00 97.88 79 ALA A N 1
ATOM 639 C CA . ALA A 1 79 ? -3.860 13.763 -12.208 1.00 97.88 79 ALA A CA 1
ATOM 640 C C . ALA A 1 79 ? -3.647 15.040 -11.378 1.00 97.88 79 ALA A C 1
ATOM 642 O O . ALA A 1 79 ? -4.102 16.111 -11.778 1.00 97.88 79 ALA A O 1
ATOM 643 N N . LEU A 1 80 ? -2.913 14.955 -10.264 1.00 97.88 80 LEU A N 1
ATOM 644 C CA . LEU A 1 80 ? -2.592 16.117 -9.430 1.00 97.88 80 LEU A CA 1
ATOM 645 C C . LEU A 1 80 ? -1.724 17.138 -10.176 1.00 97.88 80 LEU A C 1
ATOM 647 O O . LEU A 1 80 ? -2.026 18.328 -10.135 1.00 97.88 80 LEU A O 1
ATOM 651 N N . TYR A 1 81 ? -0.713 16.684 -10.918 1.00 97.50 81 TYR A N 1
ATOM 652 C CA . TYR A 1 81 ? 0.151 17.546 -11.728 1.00 97.50 81 TYR A CA 1
ATOM 653 C C . TYR A 1 81 ? -0.612 18.240 -12.854 1.00 97.50 81 TYR A C 1
ATOM 655 O O . TYR A 1 81 ? -0.360 19.408 -13.139 1.00 97.50 81 TYR A O 1
ATOM 663 N N . LYS A 1 82 ? -1.587 17.557 -13.463 1.00 96.94 82 LYS A N 1
ATOM 664 C CA . LYS A 1 82 ? -2.452 18.151 -14.487 1.00 96.94 82 LYS A CA 1
ATOM 665 C C . LYS A 1 82 ? -3.400 19.212 -13.917 1.00 96.94 82 LYS A C 1
ATOM 667 O O . LYS A 1 82 ? -3.688 20.185 -14.604 1.00 96.94 82 LYS A O 1
ATOM 672 N N . LEU A 1 83 ? -3.902 19.019 -12.695 1.00 97.19 83 LEU A N 1
ATOM 673 C CA . LEU A 1 83 ? -4.893 19.908 -12.075 1.00 97.19 83 LEU A CA 1
ATOM 674 C C . LEU A 1 83 ? -4.272 21.116 -11.366 1.00 97.19 83 LEU A C 1
ATOM 676 O O . LEU A 1 83 ? -4.836 22.203 -11.423 1.00 97.19 83 LEU A O 1
ATOM 680 N N . ALA A 1 84 ? -3.144 20.926 -10.681 1.00 96.31 84 ALA A N 1
ATOM 681 C CA . ALA A 1 84 ? -2.539 21.941 -9.817 1.00 96.31 84 ALA A CA 1
ATOM 682 C C . ALA A 1 84 ? -1.153 22.418 -10.286 1.00 96.31 84 ALA A C 1
ATOM 684 O O . ALA A 1 84 ? -0.549 23.272 -9.639 1.00 96.31 84 ALA A O 1
ATOM 685 N N . GLY A 1 85 ? -0.656 21.886 -11.406 1.00 94.69 85 GLY A N 1
ATOM 686 C CA . GLY A 1 85 ? 0.700 22.120 -11.894 1.00 94.69 85 GLY A CA 1
ATOM 687 C C . GLY A 1 85 ? 1.712 21.121 -11.328 1.00 94.69 85 GLY A C 1
ATOM 688 O O . GLY A 1 85 ? 1.473 20.444 -10.326 1.00 94.69 85 GLY A O 1
ATOM 689 N N . TYR A 1 86 ? 2.859 21.011 -11.998 1.00 94.62 86 TYR A N 1
ATOM 690 C CA . TYR A 1 86 ? 3.949 20.148 -11.551 1.00 94.62 86 TYR A CA 1
ATOM 691 C C . TYR A 1 86 ? 4.564 20.678 -10.251 1.00 94.62 86 TYR A C 1
ATOM 693 O O . TYR A 1 86 ? 5.015 21.821 -10.181 1.00 94.62 86 TYR A O 1
ATOM 701 N N . GLY A 1 87 ? 4.617 19.817 -9.238 1.00 90.75 87 GLY A N 1
ATOM 702 C CA . GLY A 1 87 ? 5.307 20.097 -7.989 1.00 90.75 87 GLY A CA 1
ATOM 703 C C . GLY A 1 87 ? 4.911 19.127 -6.872 1.00 90.75 87 GLY A C 1
ATOM 704 O O . GLY A 1 87 ? 3.760 18.690 -6.807 1.00 90.75 87 GLY A O 1
ATOM 705 N N . PRO A 1 88 ? 5.829 18.817 -5.942 1.00 90.56 88 PRO A N 1
ATOM 706 C CA . PRO A 1 88 ? 5.586 17.846 -4.873 1.00 90.56 88 PRO A CA 1
ATOM 707 C C . PRO A 1 88 ? 4.657 18.375 -3.767 1.00 90.56 88 PRO A C 1
ATOM 709 O O . PRO A 1 88 ? 4.126 17.592 -2.982 1.00 90.56 88 PRO A O 1
ATOM 712 N N . PHE A 1 89 ? 4.434 19.693 -3.703 1.00 92.69 89 PHE A N 1
ATOM 713 C CA . PHE A 1 89 ? 3.706 20.339 -2.608 1.00 92.69 89 PHE A CA 1
ATOM 714 C C . PHE A 1 89 ? 2.250 19.875 -2.487 1.00 92.69 89 PHE A C 1
ATOM 716 O O . PHE A 1 89 ? 1.820 19.510 -1.398 1.00 92.69 89 PHE A O 1
ATOM 723 N N . VAL A 1 90 ? 1.484 19.871 -3.584 1.00 95.38 90 VAL A N 1
ATOM 724 C CA . VAL A 1 90 ? 0.057 19.503 -3.543 1.00 95.38 90 VAL A CA 1
ATOM 725 C C . VAL A 1 90 ? -0.140 18.030 -3.166 1.00 95.38 90 VAL A C 1
ATOM 727 O O . VAL A 1 90 ? -0.915 17.771 -2.241 1.00 95.38 90 VAL A O 1
ATOM 730 N N . PRO A 1 91 ? 0.571 17.059 -3.777 1.00 96.19 91 PRO A N 1
ATOM 731 C CA . PRO A 1 91 ? 0.542 15.678 -3.304 1.00 96.19 91 PRO A CA 1
ATOM 732 C C . PRO A 1 91 ? 0.922 15.536 -1.824 1.00 96.19 91 PRO A C 1
ATOM 734 O O . PRO A 1 91 ? 0.203 14.874 -1.074 1.00 96.19 91 PRO A O 1
ATOM 737 N N . ALA A 1 92 ? 1.996 16.195 -1.377 1.00 95.31 92 ALA A N 1
ATOM 738 C CA . ALA A 1 92 ? 2.450 16.123 0.010 1.00 95.31 92 ALA A CA 1
ATOM 739 C C . ALA A 1 92 ? 1.457 16.761 0.998 1.00 95.31 92 ALA A C 1
ATOM 741 O O . ALA A 1 92 ? 1.246 16.241 2.091 1.00 95.31 92 ALA A O 1
ATOM 742 N N . LEU A 1 93 ? 0.779 17.848 0.616 1.00 96.62 93 LEU A N 1
ATOM 743 C CA . LEU A 1 93 ? -0.269 18.465 1.429 1.00 96.62 93 LEU A CA 1
ATOM 744 C C . LEU A 1 93 ? -1.475 17.530 1.590 1.00 96.62 93 LEU A C 1
ATOM 746 O O . LEU A 1 93 ? -2.000 17.382 2.694 1.00 96.62 93 LEU A O 1
ATOM 750 N N . LEU A 1 94 ? -1.901 16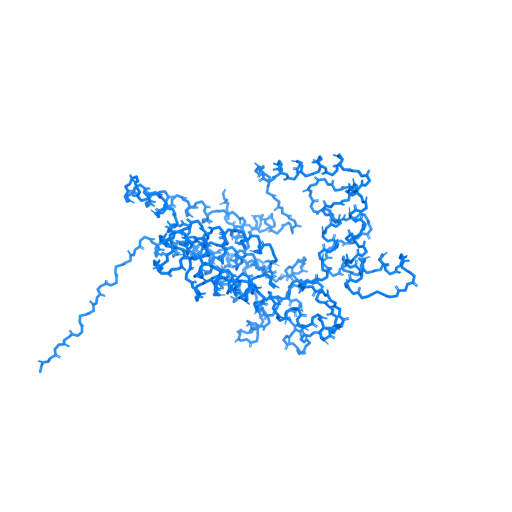.862 0.514 1.00 98.00 94 LEU A N 1
ATOM 751 C CA . LEU A 1 94 ? -2.971 15.862 0.589 1.00 98.00 94 LEU A CA 1
ATOM 752 C C . LEU A 1 94 ? -2.571 14.686 1.484 1.00 98.00 94 LEU A C 1
ATOM 754 O O . LEU A 1 94 ? -3.359 14.249 2.319 1.00 98.00 94 LEU A O 1
ATOM 758 N N . GLN A 1 95 ? -1.331 14.215 1.377 1.00 97.88 95 GLN A N 1
ATOM 759 C CA . GLN A 1 95 ? -0.796 13.178 2.258 1.00 97.88 95 GLN A CA 1
ATOM 760 C C . GLN A 1 95 ? -0.745 13.625 3.724 1.00 97.88 95 GLN A C 1
ATOM 762 O O . GLN A 1 95 ? -1.129 12.854 4.599 1.00 97.88 95 GLN A O 1
ATOM 767 N N . ALA A 1 96 ? -0.359 14.871 4.005 1.00 98.12 96 ALA A N 1
ATOM 768 C CA . ALA A 1 96 ? -0.394 15.449 5.347 1.00 98.12 96 ALA A CA 1
ATOM 769 C C . ALA A 1 96 ? -1.819 15.493 5.927 1.00 98.12 96 ALA A C 1
ATOM 771 O O . ALA A 1 96 ? -2.019 15.172 7.101 1.00 98.12 96 ALA A O 1
ATOM 772 N N . LEU A 1 97 ? -2.820 15.832 5.106 1.00 98.50 97 LEU A N 1
ATOM 773 C CA . LEU A 1 97 ? -4.234 15.798 5.496 1.00 98.50 97 LEU A CA 1
ATOM 774 C C . LEU A 1 97 ? -4.705 14.370 5.810 1.00 98.50 97 LEU A C 1
ATOM 776 O O . LEU A 1 97 ? -5.412 14.158 6.797 1.00 98.50 97 LEU A O 1
ATOM 780 N N . LEU A 1 98 ? -4.298 13.385 5.008 1.00 98.50 98 LEU A N 1
ATOM 781 C CA . LEU A 1 98 ? -4.616 11.973 5.245 1.00 98.50 98 LEU A CA 1
ATOM 782 C C . LEU A 1 98 ? -3.908 11.416 6.481 1.00 98.50 98 LEU A C 1
ATOM 784 O O . LEU A 1 98 ? -4.501 10.641 7.230 1.00 98.50 98 LEU A O 1
ATOM 788 N N . ASP A 1 99 ? -2.672 11.831 6.744 1.00 98.50 99 ASP A N 1
ATOM 789 C CA . ASP A 1 99 ? -1.935 11.430 7.941 1.00 98.50 99 ASP A CA 1
ATOM 790 C C . ASP A 1 99 ? -2.568 12.015 9.216 1.00 98.50 99 ASP A C 1
ATOM 792 O O . ASP A 1 99 ? -2.799 11.297 10.192 1.00 98.50 99 ASP A O 1
ATOM 796 N N . ALA A 1 100 ? -2.990 13.283 9.181 1.00 98.56 100 ALA A N 1
ATOM 797 C CA . ALA A 1 100 ? -3.792 13.879 10.251 1.00 98.56 100 ALA A CA 1
ATOM 798 C C . ALA A 1 100 ? -5.148 13.164 10.420 1.00 98.56 100 ALA A C 1
ATOM 800 O O . ALA A 1 100 ? -5.601 12.915 11.541 1.00 98.56 100 ALA A O 1
ATOM 801 N N . GLY A 1 101 ? -5.780 12.764 9.312 1.00 98.56 101 GLY A N 1
ATOM 802 C CA . GLY A 1 101 ? -6.975 11.921 9.314 1.00 98.56 101 GLY A CA 1
ATOM 803 C C . GLY A 1 101 ? -6.731 10.546 9.943 1.00 98.56 101 GLY A C 1
ATOM 804 O O . GLY A 1 101 ? -7.580 10.051 10.685 1.00 98.56 101 GLY A O 1
ATOM 805 N N . THR A 1 102 ? -5.557 9.956 9.720 1.00 98.69 102 THR A N 1
ATOM 806 C CA . THR A 1 102 ? -5.131 8.696 10.343 1.00 98.69 102 THR A CA 1
ATOM 807 C C . THR A 1 102 ? -5.057 8.842 11.858 1.00 98.69 102 THR A C 1
ATOM 809 O O . THR A 1 102 ? -5.619 8.018 12.577 1.00 98.69 102 THR A O 1
ATOM 812 N N . ALA A 1 103 ? -4.475 9.933 12.356 1.00 98.50 103 ALA A N 1
ATOM 813 C CA . ALA A 1 103 ? -4.456 10.249 13.784 1.00 98.50 103 ALA A CA 1
ATOM 814 C C . ALA A 1 103 ? -5.871 10.324 14.392 1.00 98.50 103 ALA A C 1
ATOM 816 O O . ALA A 1 103 ? -6.125 9.776 15.466 1.00 98.50 103 ALA A O 1
ATOM 817 N N . VAL A 1 104 ? -6.833 10.923 13.681 1.00 98.56 104 VAL A N 1
ATOM 818 C CA . VAL A 1 104 ? -8.244 10.940 14.111 1.00 98.56 104 VAL A CA 1
ATOM 819 C C . VAL A 1 104 ? -8.840 9.534 14.173 1.00 98.56 104 VAL A C 1
ATOM 821 O O . VAL A 1 104 ? -9.626 9.239 15.076 1.00 98.56 104 VAL A O 1
ATOM 824 N N . LEU A 1 105 ? -8.513 8.668 13.212 1.00 98.56 105 LEU A N 1
ATOM 825 C CA . LEU A 1 105 ? -8.991 7.286 13.189 1.00 98.56 105 LEU A CA 1
ATOM 826 C C . LEU A 1 105 ? -8.400 6.481 14.348 1.00 98.56 105 LEU A C 1
ATOM 828 O O . LEU A 1 105 ? -9.159 5.798 15.032 1.00 98.56 105 LEU A O 1
ATOM 832 N N . ILE A 1 106 ? -7.102 6.634 14.629 1.00 98.25 106 ILE A N 1
ATOM 833 C CA . ILE A 1 106 ? -6.433 6.041 15.797 1.00 98.25 106 ILE A CA 1
ATOM 834 C C . ILE A 1 106 ? -7.138 6.487 17.082 1.00 98.25 106 ILE A C 1
ATOM 836 O O . ILE A 1 106 ? -7.601 5.640 17.843 1.00 98.25 106 ILE A O 1
ATOM 840 N N . TYR A 1 107 ? -7.332 7.797 17.274 1.00 98.25 107 TYR A N 1
ATOM 841 C CA . TYR A 1 107 ? -8.060 8.342 18.422 1.00 98.25 107 TYR A CA 1
ATOM 842 C C . TYR A 1 107 ? -9.452 7.711 18.583 1.00 98.25 107 TYR A C 1
ATOM 844 O O . TYR A 1 107 ? -9.817 7.240 19.661 1.00 98.25 107 TYR A O 1
ATOM 852 N N . LYS A 1 108 ? -10.239 7.674 17.501 1.00 97.69 108 LYS A N 1
ATOM 853 C CA . LYS A 1 108 ? -11.604 7.128 17.509 1.00 97.69 108 LYS A CA 1
ATOM 854 C C . LYS A 1 108 ? -11.630 5.634 17.826 1.00 97.69 108 LYS A C 1
ATOM 856 O O . LYS A 1 108 ? -12.494 5.195 18.584 1.00 97.69 108 LYS A O 1
ATOM 861 N N . ILE A 1 109 ? -10.693 4.866 17.273 1.00 97.06 109 ILE A N 1
ATOM 862 C CA . ILE A 1 109 ? -10.546 3.434 17.546 1.00 97.06 109 ILE A CA 1
ATOM 863 C C . ILE A 1 109 ? -10.193 3.209 19.017 1.00 97.06 109 ILE A C 1
ATOM 865 O O . ILE A 1 109 ? -10.858 2.407 19.671 1.00 97.06 109 ILE A O 1
ATOM 869 N N . SER A 1 110 ? -9.226 3.952 19.561 1.00 96.44 110 SER A N 1
ATOM 870 C CA . SER A 1 110 ? -8.866 3.874 20.980 1.00 96.44 110 SER A CA 1
ATOM 871 C C . SER A 1 110 ? -10.066 4.174 21.879 1.00 96.44 110 SER A C 1
ATOM 873 O O . SER A 1 110 ? -10.365 3.392 22.779 1.00 96.44 110 SER A O 1
ATOM 875 N N . VAL A 1 111 ? -10.814 5.247 21.599 1.00 96.06 111 VAL A N 1
ATOM 876 C CA . VAL A 1 111 ? -12.012 5.593 22.379 1.00 96.06 111 VAL A CA 1
ATOM 877 C C . VAL A 1 111 ? -13.076 4.496 22.297 1.00 96.06 111 VAL A C 1
ATOM 879 O O . VAL A 1 111 ? -13.698 4.174 23.306 1.00 96.06 111 VAL A O 1
ATOM 882 N N . ALA A 1 112 ? -13.284 3.895 21.122 1.00 94.44 112 ALA A N 1
ATOM 883 C CA . ALA A 1 112 ? -14.257 2.819 20.958 1.00 94.44 112 ALA A CA 1
ATOM 884 C C . ALA A 1 112 ? -13.872 1.560 21.750 1.00 94.44 112 ALA A C 1
ATOM 886 O O . ALA A 1 112 ? -14.723 1.005 22.447 1.00 94.44 112 ALA A O 1
ATOM 887 N N . ILE A 1 113 ? -12.602 1.145 21.690 1.00 93.81 113 ILE A N 1
ATOM 888 C CA . ILE A 1 113 ? -12.093 -0.053 22.377 1.00 93.81 113 ILE A CA 1
ATOM 889 C C . ILE A 1 113 ? -12.136 0.123 23.899 1.00 93.81 113 ILE A C 1
ATOM 891 O O . ILE A 1 113 ? -12.625 -0.753 24.607 1.00 93.81 113 ILE A O 1
ATOM 895 N N . PHE A 1 114 ? -11.671 1.266 24.408 1.00 93.62 114 PHE A N 1
ATOM 896 C CA . PHE A 1 114 ? -11.572 1.521 25.848 1.00 93.62 114 PHE A CA 1
ATOM 897 C C . PHE A 1 114 ? -12.832 2.153 26.452 1.00 93.62 114 PHE A C 1
ATOM 899 O O . PHE A 1 114 ? -12.843 2.506 27.625 1.00 93.62 114 PHE A O 1
ATOM 906 N N . SER A 1 115 ? -13.922 2.282 25.692 1.00 89.31 115 SER A N 1
ATOM 907 C CA . SER A 1 115 ? -15.165 2.898 26.182 1.00 89.31 115 SER A CA 1
ATOM 908 C C . SER A 1 115 ? -15.709 2.252 27.468 1.00 89.31 115 SER A C 1
ATOM 910 O O . SER A 1 115 ? -16.280 2.953 28.304 1.00 89.31 115 SER A O 1
ATOM 912 N N . GLY A 1 116 ? -15.473 0.948 27.667 1.00 88.12 116 GLY A N 1
ATOM 913 C CA . GLY A 1 116 ? -15.878 0.202 28.863 1.00 88.12 116 GLY A CA 1
ATOM 914 C C . GLY A 1 116 ? -15.101 0.527 30.147 1.00 88.12 116 GLY A C 1
ATOM 915 O O . GLY A 1 116 ? -15.611 0.255 31.227 1.00 88.12 116 GLY A O 1
ATOM 916 N N . THR A 1 117 ? -13.910 1.136 30.066 1.00 89.38 117 THR A N 1
ATOM 917 C CA . THR A 1 117 ? -13.125 1.552 31.250 1.00 89.38 117 THR A CA 1
ATOM 918 C C . THR A 1 117 ? -13.453 2.974 31.718 1.00 89.38 117 THR A C 1
ATOM 920 O O . THR A 1 117 ? -12.915 3.4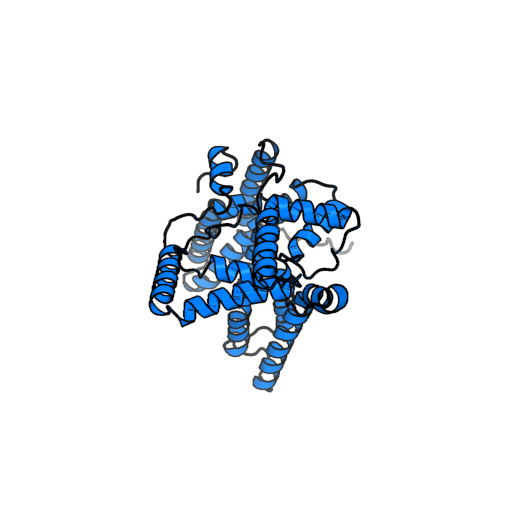41 32.719 1.00 89.38 117 THR A O 1
ATOM 923 N N . GLY A 1 118 ? -14.355 3.664 31.012 1.00 92.69 118 GLY A N 1
ATOM 924 C CA . GLY A 1 118 ? -14.774 5.036 31.284 1.00 92.69 118 GLY A CA 1
ATOM 925 C C . GLY A 1 118 ? -14.339 6.001 30.180 1.00 92.69 118 GLY A C 1
ATOM 926 O O . GLY A 1 118 ? -13.200 5.983 29.715 1.00 92.69 118 GLY A O 1
ATOM 927 N N . MET A 1 119 ? -15.248 6.898 29.777 1.00 93.19 119 MET A N 1
ATOM 928 C CA . MET A 1 119 ? -15.041 7.792 28.627 1.00 93.19 119 MET A CA 1
ATOM 929 C C . MET A 1 119 ? -13.765 8.635 28.749 1.00 93.19 119 MET A C 1
ATOM 931 O O . MET A 1 119 ? -13.022 8.761 27.783 1.00 93.19 119 MET A O 1
ATOM 935 N N . ARG A 1 120 ? -13.469 9.175 29.938 1.00 93.25 120 ARG A N 1
ATOM 936 C CA . ARG A 1 120 ? -12.257 9.982 30.159 1.00 93.25 120 ARG A CA 1
ATOM 937 C C . ARG A 1 120 ? -10.979 9.166 29.954 1.00 93.25 120 ARG A C 1
ATOM 939 O O . ARG A 1 120 ? -10.084 9.620 29.250 1.00 93.25 120 ARG A O 1
ATOM 946 N N . CYS A 1 121 ? -10.909 7.955 30.507 1.00 94.38 121 CYS A N 1
ATOM 947 C CA . CYS A 1 121 ? -9.763 7.059 30.333 1.00 94.38 121 CYS A CA 1
ATOM 948 C C . CYS A 1 121 ? -9.577 6.674 28.861 1.00 94.38 121 CYS A C 1
ATOM 950 O O . CYS A 1 121 ? -8.461 6.730 28.348 1.00 94.38 121 CYS A O 1
ATOM 952 N N . ALA A 1 122 ? -10.672 6.378 28.157 1.00 94.88 122 ALA A N 1
ATOM 953 C CA . ALA A 1 122 ? -10.653 6.071 26.731 1.00 94.88 122 ALA A CA 1
ATOM 954 C C . ALA A 1 122 ? -10.148 7.256 25.884 1.00 94.88 122 ALA A C 1
ATOM 956 O O . ALA A 1 122 ? -9.346 7.077 24.966 1.00 94.88 122 ALA A O 1
ATOM 957 N N . GLN A 1 123 ? -10.576 8.479 26.217 1.00 95.31 123 GLN A N 1
ATOM 958 C CA . GLN A 1 123 ? -10.109 9.706 25.569 1.00 95.31 123 GLN A CA 1
ATOM 959 C C . GLN A 1 123 ? -8.623 9.962 25.830 1.00 95.31 123 GLN A C 1
ATOM 961 O O . GLN A 1 123 ? -7.907 10.280 24.885 1.00 95.31 123 GLN A O 1
ATOM 966 N N . ILE A 1 124 ? -8.148 9.790 27.068 1.00 95.75 124 ILE A N 1
ATOM 967 C CA . ILE A 1 124 ? -6.726 9.940 27.413 1.00 95.75 124 ILE A CA 1
ATOM 968 C C . ILE A 1 124 ? -5.884 8.912 26.654 1.00 95.75 124 ILE A C 1
ATOM 970 O O . ILE A 1 124 ? -4.907 9.291 26.015 1.00 95.75 124 ILE A O 1
ATOM 974 N N . ALA A 1 125 ? -6.290 7.639 26.640 1.00 96.06 125 ALA A N 1
ATOM 975 C CA . ALA A 1 125 ? -5.603 6.597 25.878 1.00 96.06 125 ALA A CA 1
ATOM 976 C C . ALA A 1 125 ? -5.530 6.940 24.380 1.00 96.06 125 ALA A C 1
ATOM 978 O O . ALA A 1 125 ? -4.476 6.803 23.760 1.00 96.06 125 ALA A O 1
ATOM 979 N N . GLY A 1 126 ? -6.625 7.453 23.808 1.00 96.56 126 GLY A N 1
ATOM 980 C CA . GLY A 1 126 ? -6.647 7.929 22.426 1.00 96.56 126 GLY A CA 1
ATOM 981 C C . GLY A 1 126 ? -5.718 9.118 22.179 1.00 96.56 126 GLY A C 1
ATOM 982 O O . GLY A 1 126 ? -5.043 9.156 21.151 1.00 96.56 126 GLY A O 1
ATOM 983 N N . LEU A 1 127 ? -5.652 10.080 23.105 1.00 97.31 127 LEU A N 1
ATOM 984 C CA . LEU A 1 127 ? -4.740 11.224 23.007 1.00 97.31 127 LEU A CA 1
ATOM 985 C C . LEU A 1 127 ? -3.275 10.783 23.087 1.00 97.31 127 LEU A C 1
ATOM 987 O O . LEU A 1 127 ? -2.472 11.248 22.286 1.00 97.31 127 LEU A O 1
ATOM 991 N N . VAL A 1 128 ? -2.937 9.847 23.979 1.00 97.00 128 VAL A N 1
ATOM 992 C CA . VAL A 1 128 ? -1.582 9.279 24.090 1.00 97.00 128 VAL A CA 1
ATOM 993 C C . VAL A 1 128 ? -1.192 8.542 22.806 1.00 97.00 128 VAL A C 1
ATOM 995 O O . VAL A 1 128 ? -0.128 8.807 22.251 1.00 97.00 128 VAL A O 1
ATOM 998 N N . ALA A 1 129 ? -2.069 7.678 22.280 1.00 96.94 129 ALA A N 1
ATOM 999 C CA . ALA A 1 129 ? -1.823 6.960 21.026 1.00 96.94 129 ALA A CA 1
ATOM 1000 C C . ALA A 1 129 ? -1.623 7.920 19.840 1.00 96.94 129 ALA A C 1
ATOM 1002 O O . ALA A 1 129 ? -0.726 7.739 19.017 1.00 96.94 129 ALA A O 1
ATOM 1003 N N . THR A 1 130 ? -2.429 8.982 19.784 1.00 96.62 130 THR A N 1
ATOM 1004 C CA . THR A 1 130 ? -2.300 10.034 18.769 1.00 96.62 130 THR A CA 1
ATOM 1005 C C . THR A 1 130 ? -1.008 10.826 18.939 1.00 96.62 130 THR A C 1
ATOM 1007 O O . THR A 1 130 ? -0.359 11.131 17.945 1.00 96.62 130 THR A O 1
ATOM 1010 N N . GLY A 1 131 ? -0.609 11.145 20.173 1.00 96.38 131 GLY A N 1
ATOM 1011 C CA . GLY A 1 131 ? 0.664 11.803 20.463 1.00 96.38 131 GLY A CA 1
ATOM 1012 C C . GLY A 1 131 ? 1.844 10.987 19.940 1.00 96.38 131 GLY A C 1
ATOM 1013 O O . GLY A 1 131 ? 2.695 11.532 19.244 1.00 96.38 131 GLY A O 1
ATOM 1014 N N . GLY A 1 132 ? 1.822 9.668 20.164 1.00 95.88 132 GLY A N 1
ATOM 1015 C CA . GLY A 1 132 ? 2.786 8.737 19.576 1.00 95.88 132 GLY A CA 1
ATOM 1016 C C . GLY A 1 132 ? 2.805 8.796 18.045 1.00 95.88 132 GLY A C 1
ATOM 1017 O O . GLY A 1 132 ? 3.866 8.958 17.455 1.00 95.88 132 GLY A O 1
ATOM 1018 N N . TRP A 1 133 ? 1.639 8.757 17.387 1.00 97.12 133 TRP A N 1
ATOM 1019 C CA . TRP A 1 133 ? 1.545 8.904 15.924 1.00 97.12 133 TRP A CA 1
ATOM 1020 C C . TRP A 1 133 ? 2.073 10.255 15.416 1.00 97.12 133 TRP A C 1
ATOM 1022 O O . TRP A 1 133 ? 2.723 10.341 14.371 1.00 97.12 133 TRP A O 1
ATOM 1032 N N . ALA A 1 134 ? 1.802 11.329 16.156 1.00 96.31 134 ALA A N 1
ATOM 1033 C CA . ALA A 1 134 ? 2.202 12.681 15.799 1.00 96.31 134 ALA A CA 1
ATOM 1034 C C . ALA A 1 134 ? 3.729 12.817 15.723 1.00 96.31 134 ALA A C 1
ATOM 1036 O O . ALA A 1 134 ? 4.230 13.454 14.795 1.00 96.31 134 ALA A O 1
ATOM 1037 N N . VAL A 1 135 ? 4.456 12.188 16.651 1.00 94.25 135 VAL A N 1
ATOM 1038 C CA . VAL A 1 135 ? 5.926 12.240 16.713 1.00 94.25 135 VAL A CA 1
ATOM 1039 C C . VAL A 1 135 ? 6.607 11.075 15.995 1.00 94.25 135 VAL A C 1
ATOM 1041 O O . VAL A 1 135 ? 7.789 11.162 15.681 1.00 94.25 135 VAL A O 1
ATOM 1044 N N . PHE A 1 136 ? 5.876 10.020 15.629 1.00 93.62 136 PHE A N 1
ATOM 1045 C CA . PHE A 1 136 ? 6.440 8.862 14.941 1.00 93.62 136 PHE A CA 1
ATOM 1046 C C . PHE A 1 136 ? 7.122 9.252 13.618 1.00 93.62 136 PHE A C 1
ATOM 1048 O O . PHE A 1 136 ? 6.469 9.617 12.637 1.00 93.62 136 PHE A O 1
ATOM 1055 N N . VAL A 1 137 ? 8.458 9.177 13.589 1.00 92.12 137 VAL A N 1
ATOM 1056 C CA . VAL A 1 137 ? 9.279 9.717 12.489 1.00 92.12 137 VAL A CA 1
ATOM 1057 C C . VAL A 1 137 ? 8.906 9.126 11.123 1.00 92.12 137 VAL A C 1
ATOM 1059 O O . VAL A 1 137 ? 8.738 9.911 10.194 1.00 92.12 137 VAL A O 1
ATOM 1062 N N . PRO A 1 138 ? 8.699 7.803 10.951 1.00 91.62 138 PRO A N 1
ATOM 1063 C CA . PRO A 1 138 ? 8.252 7.266 9.668 1.00 91.62 138 PRO A CA 1
ATOM 1064 C C . PRO A 1 138 ? 6.947 7.897 9.166 1.00 91.62 138 PRO A C 1
ATOM 1066 O O . PRO A 1 138 ? 6.867 8.238 7.990 1.00 91.62 138 PRO A O 1
ATOM 1069 N N . ALA A 1 139 ? 5.950 8.124 10.031 1.00 94.12 139 ALA A N 1
ATOM 1070 C CA . ALA A 1 139 ? 4.711 8.794 9.624 1.00 94.12 139 ALA A CA 1
ATOM 1071 C C . ALA A 1 139 ? 4.972 10.242 9.174 1.00 94.12 139 ALA A C 1
ATOM 1073 O O . ALA A 1 139 ? 4.452 10.667 8.145 1.00 94.12 139 ALA A O 1
ATOM 1074 N N . GLN A 1 140 ? 5.843 10.977 9.879 1.00 94.69 140 GLN A N 1
ATOM 1075 C CA . GLN A 1 140 ? 6.270 12.318 9.458 1.00 94.69 140 GLN A CA 1
ATOM 1076 C C . GLN A 1 140 ? 6.920 12.304 8.066 1.00 94.69 140 GLN A C 1
ATOM 1078 O O . GLN A 1 140 ? 6.546 13.097 7.204 1.00 94.69 140 GLN A O 1
ATOM 1083 N N . THR A 1 141 ? 7.878 11.399 7.844 1.00 92.75 141 THR A N 1
ATOM 1084 C CA . THR A 1 141 ? 8.622 11.290 6.583 1.00 92.75 141 THR A CA 1
ATOM 1085 C C . THR A 1 141 ? 7.707 10.903 5.425 1.00 92.75 141 THR A C 1
ATOM 1087 O O . THR A 1 141 ? 7.650 11.614 4.424 1.00 92.75 141 THR A O 1
ATOM 1090 N N . TYR A 1 142 ? 6.956 9.807 5.562 1.00 93.19 142 TYR A N 1
ATOM 1091 C CA . TYR A 1 142 ? 6.118 9.268 4.487 1.00 93.19 142 TYR A CA 1
ATOM 1092 C C . TYR A 1 142 ? 4.870 10.109 4.190 1.00 93.19 142 TYR A C 1
ATOM 1094 O O . TYR A 1 142 ? 4.284 9.953 3.120 1.00 93.19 142 TYR A O 1
ATOM 1102 N N . ALA A 1 143 ? 4.475 11.016 5.089 1.00 95.25 143 ALA A N 1
ATOM 1103 C CA . ALA A 1 143 ? 3.469 12.029 4.789 1.00 95.25 143 ALA A CA 1
ATOM 1104 C C . ALA A 1 143 ? 4.014 13.150 3.885 1.00 95.25 143 ALA A C 1
ATOM 1106 O O . ALA A 1 143 ? 3.247 13.732 3.122 1.00 95.25 143 ALA A O 1
ATOM 1107 N N . ALA A 1 144 ? 5.316 13.446 3.941 1.00 93.44 144 ALA A N 1
ATOM 1108 C CA . ALA A 1 144 ? 5.920 14.572 3.227 1.00 93.44 144 ALA A CA 1
ATOM 1109 C C . ALA A 1 144 ? 6.517 14.200 1.858 1.00 93.44 144 ALA A C 1
ATOM 1111 O O . ALA A 1 144 ? 6.536 15.034 0.957 1.00 93.44 144 ALA A O 1
ATOM 1112 N N . ILE A 1 145 ? 7.001 12.967 1.690 1.00 92.44 145 ILE A N 1
ATOM 1113 C CA . ILE A 1 145 ? 7.640 12.519 0.443 1.00 92.44 145 ILE A CA 1
ATOM 1114 C C . ILE A 1 145 ? 6.644 11.905 -0.545 1.00 92.44 145 ILE A C 1
ATOM 1116 O O . ILE A 1 145 ? 5.592 11.411 -0.145 1.00 92.44 145 ILE A O 1
ATOM 1120 N N . LEU A 1 146 ? 6.988 11.884 -1.836 1.00 94.06 146 LEU A N 1
ATOM 1121 C CA . LEU A 1 146 ? 6.130 11.332 -2.890 1.00 94.06 146 LEU A CA 1
ATOM 1122 C C . LEU A 1 146 ? 6.105 9.800 -2.871 1.00 94.06 146 LEU A C 1
ATOM 1124 O O . LEU A 1 146 ? 6.766 9.151 -3.677 1.00 94.06 146 LEU A O 1
ATOM 1128 N N . MET A 1 147 ? 5.339 9.231 -1.942 1.00 94.06 147 MET A N 1
ATOM 1129 C CA . MET A 1 147 ? 5.103 7.799 -1.787 1.00 94.06 147 MET A CA 1
ATOM 1130 C C . MET A 1 147 ? 3.618 7.499 -1.528 1.00 94.06 147 MET A C 1
ATOM 1132 O O . MET A 1 147 ? 2.934 8.265 -0.846 1.00 94.06 147 MET A O 1
ATOM 1136 N N . PRO A 1 148 ? 3.108 6.333 -1.961 1.00 95.88 148 PRO A N 1
ATOM 1137 C CA . PRO A 1 148 ? 1.723 5.944 -1.694 1.00 95.88 148 PRO A CA 1
ATOM 1138 C C . PRO A 1 148 ? 1.439 5.567 -0.229 1.00 95.88 148 PRO A C 1
ATOM 1140 O O . PRO A 1 148 ? 0.290 5.308 0.131 1.00 95.88 148 PRO A O 1
ATOM 1143 N N . THR A 1 149 ? 2.458 5.529 0.634 1.00 95.19 149 THR A N 1
ATOM 1144 C CA . THR A 1 149 ? 2.381 5.012 2.008 1.00 95.19 149 THR A CA 1
ATOM 1145 C C . THR A 1 149 ? 1.321 5.709 2.865 1.00 95.19 149 THR A C 1
ATOM 1147 O O . THR A 1 149 ? 0.530 5.023 3.508 1.00 95.19 149 THR A O 1
ATOM 1150 N N . ALA A 1 150 ? 1.244 7.045 2.854 1.00 96.75 150 ALA A N 1
ATOM 1151 C CA . ALA A 1 150 ? 0.250 7.779 3.650 1.00 96.75 150 ALA A CA 1
ATOM 1152 C C . ALA A 1 150 ? -1.196 7.451 3.226 1.00 96.75 150 ALA A C 1
ATOM 1154 O O . ALA A 1 150 ? -2.079 7.295 4.071 1.00 96.75 150 ALA A O 1
ATOM 1155 N N . TRP A 1 151 ? -1.423 7.266 1.921 1.00 97.12 151 TRP A N 1
ATOM 1156 C CA . TRP A 1 151 ? -2.716 6.858 1.369 1.00 97.12 151 TRP A CA 1
ATOM 1157 C C . TRP A 1 151 ? -3.101 5.455 1.839 1.00 97.12 151 TRP A C 1
ATOM 1159 O O . TRP A 1 151 ? -4.203 5.258 2.350 1.00 97.12 151 TRP A O 1
ATOM 1169 N N . LEU A 1 152 ? -2.176 4.494 1.727 1.00 97.38 152 LEU A N 1
ATOM 1170 C CA . LEU A 1 152 ? -2.375 3.129 2.216 1.00 97.38 152 LEU A CA 1
ATOM 1171 C C . LEU A 1 152 ? -2.740 3.116 3.699 1.00 97.38 152 LEU A C 1
ATOM 1173 O O . LEU A 1 152 ? -3.723 2.485 4.084 1.00 97.38 152 LEU A O 1
ATOM 1177 N N . VAL A 1 153 ? -1.934 3.783 4.526 1.00 97.75 153 VAL A N 1
ATOM 1178 C CA . VAL A 1 153 ? -2.096 3.787 5.981 1.00 97.75 153 VAL A CA 1
ATOM 1179 C C . VAL A 1 153 ? -3.452 4.377 6.361 1.00 97.75 153 VAL A C 1
ATOM 1181 O O . VAL A 1 153 ? -4.176 3.776 7.155 1.00 97.75 153 VAL A O 1
ATOM 1184 N N . PHE A 1 154 ? -3.848 5.495 5.748 1.00 98.50 154 PHE A N 1
ATOM 1185 C CA . PHE A 1 154 ? -5.163 6.079 5.988 1.00 98.50 154 PHE A CA 1
ATOM 1186 C C . PHE A 1 154 ? -6.298 5.113 5.627 1.00 98.50 154 PHE A C 1
ATOM 1188 O O . PHE A 1 154 ? -7.199 4.899 6.439 1.00 98.50 154 PHE A O 1
ATOM 1195 N N . ILE A 1 155 ? -6.251 4.489 4.443 1.00 98.31 155 ILE A N 1
ATOM 1196 C CA . ILE A 1 155 ? -7.281 3.533 4.012 1.00 98.31 155 ILE A CA 1
ATOM 1197 C C . ILE A 1 155 ? -7.319 2.303 4.926 1.00 98.31 155 ILE A C 1
ATOM 1199 O O . ILE A 1 155 ? -8.405 1.860 5.302 1.00 98.31 155 ILE A O 1
ATOM 1203 N N . PHE A 1 156 ? -6.163 1.789 5.348 1.00 98.06 156 PHE A N 1
ATOM 1204 C CA . PHE A 1 156 ? -6.066 0.695 6.313 1.00 98.06 156 PHE A CA 1
ATOM 1205 C C . PHE A 1 156 ? -6.793 1.035 7.621 1.00 98.06 156 PHE A C 1
ATOM 1207 O O . PHE A 1 156 ? -7.697 0.307 8.042 1.00 98.06 156 PHE A O 1
ATOM 1214 N N . TRP A 1 157 ? -6.466 2.176 8.233 1.00 98.12 157 TRP A N 1
ATOM 1215 C CA . TRP A 1 157 ? -7.093 2.608 9.483 1.00 98.12 157 TRP A CA 1
ATOM 1216 C C . TRP A 1 157 ? -8.568 2.970 9.305 1.00 98.12 157 TRP A C 1
ATOM 1218 O O . TRP A 1 157 ? -9.366 2.761 10.220 1.00 98.12 157 TRP A O 1
ATOM 1228 N N . LEU A 1 158 ? -8.962 3.465 8.130 1.00 98.12 158 LEU A N 1
ATOM 1229 C CA . LEU A 1 158 ? -10.357 3.750 7.813 1.00 98.12 158 LEU A CA 1
ATOM 1230 C C . LEU A 1 158 ? -11.168 2.455 7.774 1.00 98.12 158 LEU A C 1
ATOM 1232 O O . LEU A 1 158 ? -12.230 2.388 8.392 1.00 98.12 158 LEU A O 1
ATOM 1236 N N . ILE A 1 159 ? -10.659 1.420 7.100 1.00 97.56 159 ILE A N 1
ATOM 1237 C CA . ILE A 1 159 ? -11.285 0.095 7.053 1.00 97.56 159 ILE A CA 1
ATOM 1238 C C . ILE A 1 159 ? -11.387 -0.488 8.467 1.00 97.56 159 ILE A C 1
ATOM 1240 O O . ILE A 1 159 ? -12.469 -0.923 8.866 1.00 97.56 159 ILE A O 1
ATOM 1244 N N . LEU A 1 160 ? -10.312 -0.430 9.262 1.00 96.81 160 LEU A N 1
ATOM 1245 C CA . LEU A 1 160 ? -10.345 -0.872 10.660 1.00 96.81 160 LEU A CA 1
ATOM 1246 C C . LEU A 1 160 ? -11.391 -0.117 11.479 1.00 96.81 160 LEU A C 1
ATOM 1248 O O . LEU A 1 160 ? -12.173 -0.736 12.198 1.00 96.81 160 LEU A O 1
ATOM 1252 N N . TRP A 1 161 ? -11.460 1.207 11.348 1.00 97.31 161 TRP A N 1
ATOM 1253 C CA . TRP A 1 161 ? -12.462 2.015 12.034 1.00 97.31 161 TRP A CA 1
ATOM 1254 C C . TRP A 1 161 ? -13.887 1.635 11.621 1.00 97.31 161 TRP A C 1
ATOM 1256 O O . TRP A 1 161 ? -14.758 1.524 12.484 1.00 97.31 161 TRP A O 1
ATOM 1266 N N . ARG A 1 162 ? -14.142 1.402 10.324 1.00 95.88 162 ARG A N 1
ATOM 1267 C CA . ARG A 1 162 ? -15.452 0.943 9.830 1.00 95.88 162 ARG A CA 1
ATOM 1268 C C . ARG A 1 162 ? -15.844 -0.387 10.457 1.00 95.88 162 ARG A C 1
ATOM 1270 O O . ARG A 1 162 ? -16.970 -0.505 10.939 1.00 95.88 162 ARG A O 1
ATOM 1277 N N . ILE A 1 163 ? -14.907 -1.334 10.520 1.00 94.12 163 ILE A N 1
ATOM 1278 C CA . ILE A 1 163 ? -15.121 -2.615 11.190 1.00 94.12 163 ILE A CA 1
ATOM 1279 C C . ILE A 1 163 ? -15.415 -2.365 12.670 1.00 94.12 163 ILE A C 1
ATOM 1281 O O . ILE A 1 163 ? -16.460 -2.788 13.141 1.00 94.12 163 ILE A O 1
ATOM 1285 N N . ILE A 1 164 ? -14.557 -1.665 13.412 1.00 93.81 164 ILE A N 1
ATOM 1286 C CA . ILE A 1 164 ? -14.656 -1.531 14.876 1.00 93.81 164 ILE A CA 1
ATOM 1287 C C . ILE A 1 164 ? -15.898 -0.747 15.314 1.00 93.81 164 ILE A C 1
ATOM 1289 O O . ILE A 1 164 ? -16.585 -1.164 16.244 1.00 93.81 164 ILE A O 1
ATOM 1293 N N . ARG A 1 165 ? -16.224 0.361 14.638 1.00 92.50 165 ARG A N 1
ATOM 1294 C CA . ARG A 1 165 ? -17.354 1.232 15.000 1.00 92.50 165 ARG A CA 1
ATOM 1295 C C . ARG A 1 165 ? -18.702 0.516 14.896 1.00 92.50 165 ARG A C 1
ATOM 1297 O O . ARG A 1 165 ? -19.630 0.842 15.636 1.00 92.50 165 ARG A O 1
ATOM 1304 N N . GLN A 1 166 ? -18.848 -0.404 13.946 1.00 89.56 166 GLN A N 1
ATOM 1305 C CA . GLN A 1 166 ? -20.108 -1.103 13.727 1.00 89.56 166 GLN A CA 1
ATOM 1306 C C . GLN A 1 166 ? -20.218 -2.351 14.599 1.00 89.56 166 GLN A C 1
ATOM 1308 O O . GLN A 1 166 ? -19.318 -3.187 14.639 1.00 89.56 166 GLN A O 1
ATOM 1313 N N . LYS A 1 167 ? -21.364 -2.521 15.265 1.00 88.25 167 LYS A N 1
ATOM 1314 C CA . LYS A 1 167 ? -21.661 -3.759 16.003 1.00 88.25 167 LYS A CA 1
ATOM 1315 C C . LYS A 1 167 ? -21.961 -4.923 15.059 1.00 88.25 167 LYS A C 1
ATOM 1317 O O . LYS A 1 167 ? -21.537 -6.043 15.320 1.00 88.25 167 LYS A O 1
ATOM 1322 N N . ASN A 1 168 ? -22.644 -4.636 13.955 1.00 91.44 168 ASN A N 1
ATOM 1323 C CA . ASN A 1 168 ? -23.057 -5.635 12.980 1.00 91.44 168 ASN A CA 1
ATOM 1324 C C . ASN A 1 168 ? -21.982 -5.862 11.909 1.00 91.44 168 ASN A C 1
ATOM 1326 O O . ASN A 1 168 ? -21.061 -5.061 11.743 1.00 91.44 168 ASN A O 1
ATOM 1330 N N . ALA A 1 169 ? -22.116 -6.971 11.188 1.00 91.25 169 ALA A N 1
ATOM 1331 C CA . ALA A 1 169 ? -21.330 -7.288 10.007 1.00 91.25 169 ALA A CA 1
ATOM 1332 C C . ALA A 1 169 ? -21.525 -6.222 8.914 1.00 91.25 169 ALA A C 1
ATOM 1334 O O . ALA A 1 169 ? -22.640 -5.704 8.780 1.00 91.25 169 ALA A O 1
ATOM 1335 N N . PRO A 1 170 ? -20.490 -5.942 8.096 1.00 91.56 170 PRO A N 1
ATOM 1336 C CA . PRO A 1 170 ? -20.626 -5.067 6.938 1.00 91.56 170 PRO A CA 1
ATOM 1337 C C . PRO A 1 170 ? -21.800 -5.491 6.048 1.00 91.56 170 PRO A C 1
ATOM 1339 O O . PRO A 1 170 ? -21.920 -6.655 5.657 1.00 91.56 170 PRO A O 1
ATOM 1342 N N . GLY A 1 171 ? -22.679 -4.540 5.726 1.00 91.69 171 GLY A N 1
ATOM 1343 C CA . GLY A 1 171 ? -23.776 -4.771 4.787 1.00 91.69 171 GLY A CA 1
ATOM 1344 C C . GLY A 1 171 ? -23.277 -4.991 3.354 1.00 91.69 171 GLY A C 1
ATOM 1345 O O . GLY A 1 171 ? -22.120 -4.742 3.041 1.00 91.69 171 GLY A O 1
ATOM 1346 N N . ARG A 1 172 ? -24.172 -5.398 2.448 1.00 94.12 172 ARG A N 1
ATOM 1347 C CA . ARG A 1 172 ? -23.861 -5.680 1.030 1.00 94.12 172 ARG A CA 1
ATOM 1348 C C . ARG A 1 172 ? -23.137 -4.529 0.321 1.00 94.12 172 ARG A C 1
ATOM 1350 O O . ARG A 1 172 ? -22.053 -4.721 -0.220 1.00 94.12 172 ARG A O 1
ATOM 1357 N N . CYS A 1 173 ? -23.717 -3.329 0.361 1.00 95.31 173 CYS A N 1
ATOM 1358 C CA . CYS A 1 173 ? -23.127 -2.149 -0.274 1.00 95.31 173 CYS A CA 1
ATOM 1359 C C . CYS A 1 173 ? -21.807 -1.747 0.390 1.00 95.31 173 CYS A C 1
ATOM 1361 O O . CYS A 1 173 ? -20.871 -1.342 -0.287 1.00 95.31 173 CYS A O 1
ATOM 1363 N N . GLU A 1 174 ? -21.712 -1.887 1.713 1.00 95.69 174 GLU A N 1
ATOM 1364 C CA . GLU A 1 174 ? -20.477 -1.586 2.432 1.00 95.69 174 GLU A CA 1
ATOM 1365 C C . GLU A 1 174 ? -19.369 -2.581 2.089 1.00 95.69 174 GLU A C 1
ATOM 1367 O O . GLU A 1 174 ? -18.248 -2.158 1.844 1.00 95.69 174 GLU A O 1
ATOM 1372 N N . ALA A 1 175 ? -19.674 -3.874 1.983 1.00 97.31 175 ALA A N 1
ATOM 1373 C CA . ALA A 1 175 ? -18.719 -4.883 1.546 1.00 97.31 175 ALA A CA 1
ATOM 1374 C C . ALA A 1 175 ? -18.192 -4.587 0.132 1.00 97.31 175 ALA A C 1
ATOM 1376 O O . ALA A 1 175 ? -16.982 -4.636 -0.076 1.00 97.31 175 ALA A O 1
ATOM 1377 N N . LEU A 1 176 ? -19.069 -4.186 -0.800 1.00 98.38 176 LEU A N 1
ATOM 1378 C CA . LEU A 1 176 ? -18.669 -3.740 -2.140 1.00 98.38 176 LEU A CA 1
ATOM 1379 C C . LEU A 1 176 ? -17.713 -2.541 -2.085 1.00 98.38 176 LEU A C 1
ATOM 1381 O O . LEU A 1 176 ? -16.665 -2.565 -2.722 1.00 98.38 176 LEU A O 1
ATOM 1385 N N . ILE A 1 177 ? -18.054 -1.508 -1.308 1.00 98.25 177 ILE A N 1
ATOM 1386 C CA . ILE A 1 177 ? -17.240 -0.290 -1.178 1.00 98.25 177 ILE A CA 1
ATOM 1387 C C . ILE A 1 177 ? -15.890 -0.597 -0.521 1.00 98.25 177 ILE A C 1
ATOM 1389 O O . ILE A 1 177 ? -14.861 -0.132 -1.000 1.00 98.25 177 ILE A O 1
ATOM 1393 N N . LEU A 1 178 ? -15.868 -1.390 0.554 1.00 98.06 178 LEU A N 1
ATOM 1394 C CA . LEU A 1 178 ? -14.629 -1.786 1.229 1.00 98.06 178 LEU A CA 1
ATOM 1395 C C . LEU A 1 178 ? -13.746 -2.630 0.303 1.00 98.06 178 LEU A C 1
ATOM 1397 O O . LEU A 1 178 ? -12.542 -2.397 0.241 1.00 98.06 178 LEU A O 1
ATOM 1401 N N . GLY A 1 179 ? -14.341 -3.546 -0.466 1.00 98.44 179 GLY A N 1
ATOM 1402 C CA . GLY A 1 179 ? -13.646 -4.297 -1.509 1.00 98.44 179 GLY A CA 1
ATOM 1403 C C . GLY A 1 179 ? -13.049 -3.378 -2.568 1.00 98.44 179 GLY A C 1
ATOM 1404 O O . GLY A 1 179 ? -11.863 -3.481 -2.864 1.00 98.44 179 GLY A O 1
ATOM 1405 N N . LEU A 1 180 ? -13.837 -2.432 -3.084 1.00 98.56 180 LEU A N 1
ATOM 1406 C CA . LEU A 1 180 ? -13.389 -1.450 -4.073 1.00 98.56 180 LEU A CA 1
ATOM 1407 C C . LEU A 1 180 ? -12.223 -0.605 -3.555 1.00 98.56 180 LEU A C 1
ATOM 1409 O O . LEU A 1 180 ? -11.238 -0.435 -4.267 1.00 98.56 180 LEU A O 1
ATOM 1413 N N . LEU A 1 181 ? -12.293 -0.131 -2.309 1.00 98.12 181 LEU A N 1
ATOM 1414 C CA . LEU A 1 181 ? -11.205 0.612 -1.671 1.00 98.12 181 LEU A CA 1
ATOM 1415 C C . LEU A 1 181 ? -9.931 -0.231 -1.547 1.00 98.12 181 LEU A C 1
ATOM 1417 O O . LEU A 1 181 ? -8.848 0.267 -1.854 1.00 98.12 181 LEU A O 1
ATOM 1421 N N . VAL A 1 182 ? -10.050 -1.501 -1.143 1.00 98.44 182 VAL A N 1
ATOM 1422 C CA . VAL A 1 182 ? -8.916 -2.439 -1.092 1.00 98.44 182 VAL A CA 1
ATOM 1423 C C . VAL A 1 182 ? -8.329 -2.639 -2.488 1.00 98.44 182 VAL A C 1
ATOM 1425 O O . VAL A 1 182 ? -7.119 -2.519 -2.655 1.00 98.44 182 VAL A O 1
ATOM 1428 N N . GLY A 1 183 ? -9.168 -2.889 -3.495 1.00 98.31 183 GLY A N 1
ATOM 1429 C CA . GLY A 1 183 ? -8.732 -3.124 -4.869 1.00 98.31 183 GLY A CA 1
ATOM 1430 C C . GLY A 1 183 ? -8.033 -1.915 -5.491 1.00 98.31 183 GLY A C 1
ATOM 1431 O O . GLY A 1 183 ? -6.936 -2.053 -6.022 1.00 98.31 183 GLY A O 1
ATOM 1432 N N . LEU A 1 184 ? -8.615 -0.718 -5.362 1.00 98.19 184 LEU A N 1
ATOM 1433 C CA . LEU A 1 184 ? -8.007 0.526 -5.843 1.00 98.19 184 LEU A CA 1
ATOM 1434 C C . LEU A 1 184 ? -6.677 0.802 -5.136 1.00 98.19 184 LEU A C 1
ATOM 1436 O O . LEU A 1 184 ? -5.681 1.095 -5.791 1.00 98.19 184 LEU A O 1
ATOM 1440 N N . THR A 1 185 ? -6.624 0.640 -3.813 1.00 98.19 185 THR A N 1
ATOM 1441 C CA . THR A 1 185 ? -5.382 0.835 -3.046 1.00 98.19 185 THR A CA 1
ATOM 1442 C C . THR A 1 185 ? -4.321 -0.195 -3.437 1.00 98.19 185 THR A C 1
ATOM 1444 O O . THR A 1 185 ? -3.141 0.144 -3.501 1.00 98.19 185 THR A O 1
ATOM 1447 N N . ALA A 1 186 ? -4.720 -1.423 -3.788 1.00 98.00 186 ALA A N 1
ATOM 1448 C CA . ALA A 1 186 ? -3.806 -2.472 -4.232 1.00 98.00 186 ALA A CA 1
ATOM 1449 C C . ALA A 1 186 ? -3.093 -2.120 -5.545 1.00 98.00 186 ALA A C 1
ATOM 1451 O O . ALA A 1 186 ? -1.977 -2.588 -5.771 1.00 98.00 186 ALA A O 1
ATOM 1452 N N . THR A 1 187 ? -3.686 -1.254 -6.375 1.00 97.75 187 THR A N 1
ATOM 1453 C CA . THR A 1 187 ? -3.026 -0.734 -7.583 1.00 97.75 187 THR A CA 1
ATOM 1454 C C . THR A 1 187 ? -1.859 0.201 -7.280 1.00 97.75 187 THR A C 1
ATOM 1456 O O . THR A 1 187 ? -1.043 0.420 -8.167 1.00 97.75 187 THR A O 1
ATOM 1459 N N . ALA A 1 188 ? -1.761 0.738 -6.059 1.00 96.56 188 ALA A N 1
ATOM 1460 C CA . ALA A 1 188 ? -0.644 1.554 -5.589 1.00 96.56 188 ALA A CA 1
ATOM 1461 C C . ALA A 1 188 ? 0.269 0.768 -4.634 1.00 96.56 188 ALA A C 1
ATOM 1463 O O . ALA A 1 188 ? 1.487 0.813 -4.775 1.00 96.56 188 ALA A O 1
ATOM 1464 N N . ILE A 1 189 ? -0.307 0.026 -3.679 1.00 95.38 189 ILE A N 1
ATOM 1465 C CA . ILE A 1 189 ? 0.420 -0.837 -2.741 1.00 95.38 189 ILE A CA 1
ATOM 1466 C C . ILE A 1 189 ? -0.356 -2.142 -2.506 1.00 95.38 189 ILE A C 1
ATOM 1468 O O . ILE A 1 189 ? -1.344 -2.182 -1.773 1.00 95.38 189 ILE A O 1
ATOM 1472 N N . ALA A 1 190 ? 0.133 -3.242 -3.083 1.00 95.06 190 ALA A N 1
ATOM 1473 C CA . ALA A 1 190 ? -0.551 -4.538 -3.092 1.00 95.06 190 ALA A CA 1
ATOM 1474 C C . ALA A 1 190 ? -0.716 -5.186 -1.703 1.00 95.06 190 ALA A C 1
ATOM 1476 O O . ALA A 1 190 ? -1.589 -6.034 -1.527 1.00 95.06 190 ALA A O 1
ATOM 1477 N N . THR A 1 191 ? 0.072 -4.789 -0.695 1.00 93.69 191 THR A N 1
ATOM 1478 C CA . THR A 1 191 ? -0.011 -5.365 0.661 1.00 93.69 191 THR A CA 1
ATOM 1479 C C . THR A 1 191 ? -1.350 -5.095 1.351 1.00 93.69 191 THR A C 1
ATOM 1481 O O . THR A 1 191 ? -1.730 -5.847 2.245 1.00 93.69 191 THR A O 1
ATOM 1484 N N . ILE A 1 192 ? -2.131 -4.104 0.902 1.00 97.00 192 ILE A N 1
ATOM 1485 C CA . ILE A 1 192 ? -3.496 -3.875 1.404 1.00 97.00 192 ILE A CA 1
ATOM 1486 C C . ILE A 1 192 ? -4.423 -5.082 1.193 1.00 97.00 192 ILE A C 1
ATOM 1488 O O . ILE A 1 192 ? -5.388 -5.249 1.937 1.00 97.00 192 ILE A O 1
ATOM 1492 N N . LEU A 1 193 ? -4.126 -5.963 0.226 1.00 96.38 193 LEU A N 1
ATOM 1493 C CA . LEU A 1 193 ? -4.894 -7.188 -0.023 1.00 96.38 193 LEU A CA 1
ATOM 1494 C C . LEU A 1 193 ? -4.914 -8.126 1.196 1.00 96.38 193 LEU A C 1
ATOM 1496 O O . LEU A 1 193 ? -5.870 -8.883 1.364 1.00 96.38 193 LEU A O 1
ATOM 1500 N N . PHE A 1 194 ? -3.932 -8.025 2.101 1.00 95.12 194 PHE A N 1
ATOM 1501 C CA . PHE A 1 194 ? -3.932 -8.757 3.372 1.00 95.12 194 PHE A CA 1
ATOM 1502 C C . PHE A 1 194 ? -5.054 -8.328 4.336 1.00 95.12 194 PHE A C 1
ATOM 1504 O O . PHE A 1 194 ? -5.283 -9.006 5.336 1.00 95.12 194 PHE A O 1
ATOM 1511 N N . LEU A 1 195 ? -5.811 -7.265 4.033 1.00 95.94 195 LEU A N 1
ATOM 1512 C CA . LEU A 1 195 ? -7.045 -6.933 4.752 1.00 95.94 195 LEU A CA 1
ATOM 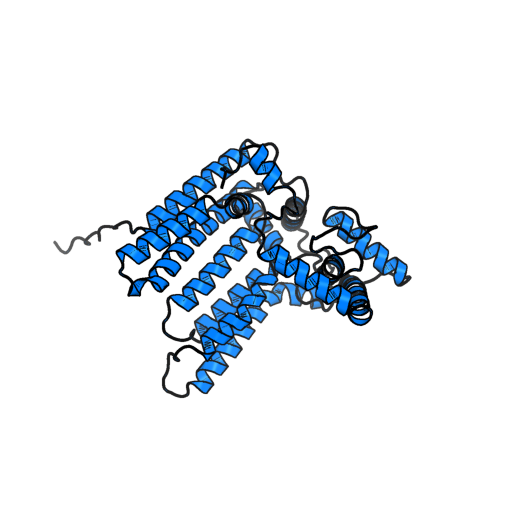1513 C C . LEU A 1 195 ? -8.256 -7.774 4.338 1.00 95.94 195 LEU A C 1
ATOM 1515 O O . LEU A 1 195 ? -9.244 -7.794 5.074 1.00 95.94 195 LEU A O 1
ATOM 1519 N N . ILE A 1 196 ? -8.218 -8.477 3.201 1.00 96.88 196 ILE A N 1
ATOM 1520 C CA . ILE A 1 196 ? -9.356 -9.289 2.745 1.00 96.88 196 ILE A CA 1
ATOM 1521 C C . ILE A 1 196 ? -9.738 -10.358 3.787 1.00 96.88 196 ILE A C 1
ATOM 1523 O O . ILE A 1 196 ? -10.912 -10.402 4.156 1.00 96.88 196 ILE A O 1
ATOM 1527 N N . PRO A 1 197 ? -8.808 -11.162 4.349 1.00 97.44 197 PRO A N 1
ATOM 1528 C CA . PRO A 1 197 ? -9.138 -12.106 5.420 1.00 97.44 197 PRO A CA 1
ATOM 1529 C C . PRO A 1 197 ? -9.776 -11.453 6.650 1.00 97.44 197 PRO A C 1
ATOM 1531 O O . PRO A 1 197 ? -10.691 -12.021 7.250 1.00 97.44 197 PRO A O 1
ATOM 1534 N N . LEU A 1 198 ? -9.341 -10.243 7.016 1.00 95.75 198 LEU A N 1
ATOM 1535 C CA . LEU A 1 198 ? -9.939 -9.498 8.122 1.00 95.75 198 LEU A CA 1
ATOM 1536 C C . LEU A 1 198 ? -11.377 -9.057 7.803 1.00 95.75 198 LEU A C 1
ATOM 1538 O O . LEU A 1 198 ? -12.255 -9.174 8.655 1.00 95.75 198 LEU A O 1
ATOM 1542 N N . LEU A 1 199 ? -11.645 -8.602 6.577 1.00 97.12 199 LEU A N 1
ATOM 1543 C CA . LEU A 1 199 ? -12.990 -8.235 6.120 1.00 97.12 199 LEU A CA 1
ATOM 1544 C C . LEU A 1 199 ? -13.922 -9.448 6.038 1.00 97.12 199 LEU A C 1
ATOM 1546 O O . LEU A 1 199 ? -15.066 -9.368 6.485 1.00 97.12 199 LEU A O 1
ATOM 1550 N N . ILE A 1 200 ? -13.424 -10.585 5.547 1.00 97.38 200 ILE A N 1
ATOM 1551 C CA . ILE A 1 200 ? -14.144 -11.864 5.578 1.00 97.38 200 ILE A CA 1
ATOM 1552 C C . ILE A 1 200 ? -14.494 -12.217 7.025 1.00 97.38 200 ILE A C 1
ATOM 1554 O O . ILE A 1 200 ? -15.653 -12.498 7.326 1.00 97.38 200 ILE A O 1
ATOM 1558 N N . SER A 1 201 ? -13.523 -12.125 7.937 1.00 96.12 201 SER A N 1
ATOM 1559 C CA . SER A 1 201 ? -13.739 -12.396 9.362 1.00 96.12 201 SER A CA 1
ATOM 1560 C C . SER A 1 201 ? -14.785 -11.452 9.961 1.00 96.12 201 SER A C 1
ATOM 1562 O O . SER A 1 201 ? -15.675 -11.898 10.678 1.00 96.12 201 SER A O 1
ATOM 1564 N N . ALA A 1 202 ? -14.757 -10.161 9.618 1.00 95.19 202 ALA A N 1
ATOM 1565 C CA . ALA A 1 202 ? -15.764 -9.196 10.055 1.00 95.19 202 ALA A CA 1
ATOM 1566 C C . ALA A 1 202 ? -17.173 -9.523 9.525 1.00 95.19 202 ALA A C 1
ATOM 1568 O O . ALA A 1 202 ? -18.145 -9.350 10.256 1.00 95.19 202 ALA A O 1
ATOM 1569 N N . ILE A 1 203 ? -17.301 -10.014 8.288 1.00 94.81 203 ILE A N 1
ATOM 1570 C CA . ILE A 1 203 ? -18.588 -10.416 7.694 1.00 94.81 203 ILE A CA 1
ATOM 1571 C C . ILE A 1 203 ? -19.127 -11.706 8.332 1.00 94.81 203 ILE A C 1
ATOM 1573 O O . ILE A 1 203 ? -20.332 -11.832 8.564 1.00 94.81 203 ILE A O 1
ATOM 1577 N N . VAL A 1 204 ? -18.246 -12.669 8.612 1.00 94.12 204 VAL A N 1
ATOM 1578 C CA . VAL A 1 204 ? -18.622 -13.999 9.110 1.00 94.12 204 VAL A CA 1
ATOM 1579 C C . VAL A 1 204 ? -18.862 -14.006 10.620 1.00 94.12 204 VAL A C 1
ATOM 1581 O O . VAL A 1 204 ? -19.812 -14.641 11.073 1.00 94.12 204 VAL A O 1
ATOM 1584 N N . LEU A 1 205 ? -18.033 -13.312 11.402 1.00 93.00 205 LEU A N 1
ATOM 1585 C CA . LEU A 1 205 ? -18.059 -13.397 12.865 1.00 93.00 205 LEU A CA 1
ATOM 1586 C C . LEU A 1 205 ? -19.015 -12.395 13.513 1.00 93.00 205 LEU A C 1
ATOM 1588 O O . LEU A 1 205 ? -19.543 -12.669 14.589 1.00 93.00 205 LEU A O 1
ATOM 1592 N N . LYS A 1 206 ? -19.269 -11.239 12.887 1.00 91.69 206 LYS A N 1
ATOM 1593 C CA . LYS A 1 206 ? -20.183 -10.251 13.469 1.00 91.69 206 LYS A CA 1
ATOM 1594 C C . LYS A 1 206 ? -21.657 -10.638 13.286 1.00 91.69 206 LYS A C 1
ATOM 1596 O O . LYS A 1 206 ? -22.011 -11.332 12.321 1.00 91.69 206 LYS A O 1
ATOM 1601 N N . PRO A 1 207 ? -22.541 -10.159 14.183 1.00 86.62 207 PRO A N 1
ATOM 1602 C CA . PRO A 1 207 ? -23.984 -10.294 14.022 1.00 86.62 207 PRO A CA 1
ATOM 1603 C C . PRO A 1 207 ? -24.452 -9.737 12.675 1.00 86.62 207 PRO A C 1
ATOM 1605 O O . PRO A 1 207 ? -24.047 -8.648 12.270 1.00 86.62 207 PRO A O 1
ATOM 1608 N N . ALA A 1 208 ? -25.296 -10.479 11.959 1.00 80.38 208 ALA A N 1
ATOM 1609 C CA . ALA A 1 208 ? -25.843 -10.010 10.690 1.00 80.38 208 ALA A CA 1
ATOM 1610 C C . ALA A 1 208 ? -26.842 -8.858 10.909 1.00 80.38 208 ALA A C 1
ATOM 1612 O O . ALA A 1 208 ? -27.552 -8.827 11.908 1.00 80.38 208 ALA A O 1
ATOM 1613 N N . ILE A 1 209 ? -26.933 -7.935 9.943 1.00 75.56 209 ILE A N 1
ATOM 1614 C CA . ILE A 1 209 ? -27.898 -6.817 9.984 1.00 75.56 209 ILE A CA 1
ATOM 1615 C C . ILE A 1 209 ? -29.352 -7.311 9.843 1.00 75.56 209 ILE A C 1
ATOM 1617 O O . ILE A 1 209 ? -30.266 -6.673 10.352 1.00 75.56 209 ILE A O 1
A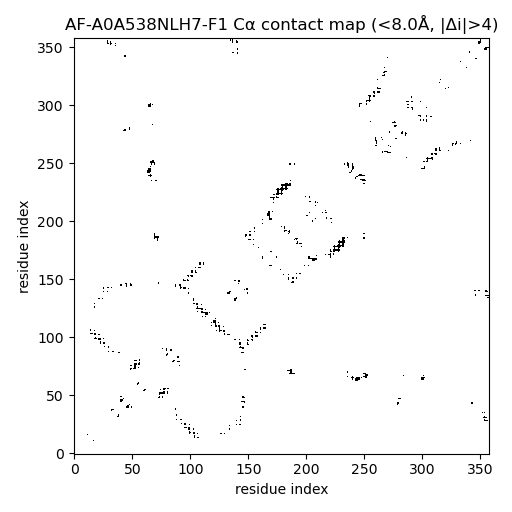TOM 1621 N N . SER A 1 210 ? -29.574 -8.438 9.157 1.00 71.56 210 SER A N 1
ATOM 1622 C CA . SER A 1 210 ? -30.905 -9.018 8.940 1.00 71.56 210 SER A CA 1
ATOM 1623 C C . SER A 1 210 ? -31.020 -10.401 9.577 1.00 71.56 210 SER A C 1
ATOM 1625 O O . SER A 1 210 ? -30.133 -11.242 9.403 1.00 71.56 210 SER A O 1
ATOM 1627 N N . ASN A 1 211 ? -32.136 -10.643 10.271 1.00 66.69 211 ASN A N 1
ATOM 1628 C CA . ASN A 1 211 ? -32.457 -11.934 10.888 1.00 66.69 211 ASN A CA 1
ATOM 1629 C C . ASN A 1 211 ? -32.936 -12.977 9.868 1.00 66.69 211 ASN A C 1
ATOM 1631 O O . ASN A 1 211 ? -32.766 -14.176 10.087 1.00 66.69 211 ASN A O 1
ATOM 1635 N N . HIS A 1 212 ? -33.487 -12.547 8.730 1.00 58.28 212 HIS A N 1
ATOM 1636 C CA . HIS A 1 212 ? -33.984 -13.465 7.711 1.00 58.28 212 HIS A CA 1
ATOM 1637 C C . HIS A 1 212 ? -32.835 -13.927 6.801 1.00 58.28 212 HIS A C 1
ATOM 1639 O O . HIS A 1 212 ? -32.269 -13.159 6.025 1.00 58.28 212 HIS A O 1
ATOM 1645 N N . SER A 1 213 ? -32.485 -15.214 6.913 1.00 71.56 213 SER A N 1
ATOM 1646 C CA . SER A 1 213 ? -31.426 -15.898 6.153 1.00 71.56 213 SER A CA 1
ATOM 1647 C C . SER A 1 213 ? -30.039 -15.241 6.261 1.00 71.56 213 SER A C 1
ATOM 1649 O O . SER A 1 213 ? -29.462 -14.746 5.285 1.00 71.56 213 SER A O 1
ATOM 1651 N N . GLN A 1 214 ? -29.465 -15.287 7.469 1.00 81.81 214 GLN A N 1
ATOM 1652 C CA . GLN A 1 214 ? -28.110 -14.792 7.757 1.00 81.81 214 GLN A CA 1
ATOM 1653 C C . GLN A 1 214 ? -27.059 -15.350 6.779 1.00 81.81 214 GLN A C 1
ATOM 1655 O O . GLN A 1 214 ? -26.182 -14.617 6.324 1.00 81.81 214 GLN A O 1
ATOM 1660 N N . PHE A 1 215 ? -27.194 -16.620 6.385 1.00 86.12 215 PHE A N 1
ATOM 1661 C CA . PHE A 1 215 ? -26.302 -17.281 5.432 1.00 86.12 215 PHE A CA 1
ATOM 1662 C C . PHE A 1 215 ? -26.294 -16.612 4.048 1.00 86.12 215 PHE A C 1
ATOM 1664 O O . PHE A 1 215 ? -25.230 -16.240 3.553 1.00 86.12 215 PHE A O 1
ATOM 1671 N N . ARG A 1 216 ? -27.470 -16.373 3.443 1.00 87.69 216 ARG A N 1
ATOM 1672 C CA . ARG A 1 216 ? -27.572 -15.723 2.120 1.00 87.69 216 ARG A CA 1
ATOM 1673 C C . ARG A 1 216 ? -27.022 -14.300 2.145 1.00 87.69 216 ARG A C 1
ATOM 1675 O O . ARG A 1 216 ? -26.351 -13.876 1.207 1.00 87.69 216 ARG A O 1
ATOM 1682 N N . THR A 1 217 ? -27.280 -13.563 3.224 1.00 88.44 217 THR A N 1
ATOM 1683 C CA . THR A 1 217 ? -26.774 -12.192 3.375 1.00 88.44 217 THR A CA 1
ATOM 1684 C C . THR A 1 217 ? -25.252 -12.159 3.501 1.00 88.44 217 THR A C 1
ATOM 1686 O O . THR A 1 217 ? -24.624 -11.319 2.858 1.00 88.44 217 THR A O 1
ATOM 1689 N N . ARG A 1 218 ? -24.655 -13.099 4.246 1.00 91.38 218 ARG A N 1
ATOM 1690 C CA . ARG A 1 218 ? -23.195 -13.233 4.364 1.00 91.38 218 ARG A CA 1
ATOM 1691 C C . ARG A 1 218 ? -22.543 -13.596 3.038 1.00 91.38 218 ARG A C 1
ATOM 1693 O O . ARG A 1 218 ? -21.608 -12.916 2.637 1.00 91.38 218 ARG A O 1
ATOM 1700 N N . ILE A 1 219 ? -23.068 -14.594 2.324 1.00 94.56 219 ILE A N 1
ATOM 1701 C CA . ILE A 1 219 ? -22.552 -14.957 0.994 1.00 94.56 219 ILE A CA 1
ATOM 1702 C C . ILE A 1 219 ? -22.629 -13.765 0.045 1.00 94.56 219 ILE A C 1
ATOM 1704 O O . ILE A 1 219 ? -21.644 -13.445 -0.608 1.00 94.56 219 ILE A O 1
ATOM 1708 N N . SER A 1 220 ? -23.766 -13.065 0.002 1.00 94.69 220 SER A N 1
ATOM 1709 C CA . SER A 1 220 ? -23.911 -11.887 -0.855 1.00 94.69 220 SER A CA 1
ATOM 1710 C C . SER A 1 220 ? -22.899 -10.791 -0.507 1.00 94.69 220 SER A C 1
ATOM 1712 O O . SER A 1 220 ? -22.314 -10.210 -1.417 1.00 94.69 220 SER A O 1
ATOM 1714 N N . ALA A 1 221 ? -22.643 -10.533 0.779 1.00 95.62 221 ALA A N 1
ATOM 1715 C CA . ALA A 1 221 ? -21.620 -9.579 1.202 1.00 95.62 221 ALA A CA 1
ATOM 1716 C C . ALA A 1 221 ? -20.201 -10.034 0.815 1.00 95.62 221 ALA A C 1
ATOM 1718 O O . ALA A 1 221 ? -19.424 -9.218 0.334 1.00 95.62 221 ALA A O 1
ATOM 1719 N N . LEU A 1 222 ? -19.871 -11.322 0.957 1.00 97.50 222 LEU A N 1
ATOM 1720 C CA . LEU A 1 222 ? -18.577 -11.872 0.532 1.00 97.50 222 LEU A CA 1
ATOM 1721 C C . LEU A 1 222 ? -18.382 -11.757 -0.983 1.00 97.50 222 LEU A C 1
ATOM 1723 O O . LEU A 1 222 ? -17.343 -11.284 -1.432 1.00 97.50 222 LEU A O 1
ATOM 1727 N N . VAL A 1 223 ? -19.391 -12.128 -1.774 1.00 97.88 223 VAL A N 1
ATOM 1728 C CA . VAL A 1 223 ? -19.356 -11.977 -3.236 1.00 97.88 223 VAL A CA 1
ATOM 1729 C C . VAL A 1 223 ? -19.148 -10.513 -3.608 1.00 97.88 223 VAL A C 1
ATOM 1731 O O . VAL A 1 223 ? -18.278 -10.208 -4.414 1.00 97.88 223 VAL A O 1
ATOM 1734 N N . LEU A 1 224 ? -19.884 -9.593 -2.981 1.00 98.38 224 LEU A N 1
ATOM 1735 C CA . LEU A 1 224 ? -19.740 -8.161 -3.239 1.00 98.38 224 LEU A CA 1
ATOM 1736 C C . LEU A 1 224 ? -18.380 -7.608 -2.801 1.00 98.38 224 LEU A C 1
ATOM 1738 O O . LEU A 1 224 ? -17.834 -6.765 -3.504 1.00 98.38 224 LEU A O 1
ATOM 1742 N N . LEU A 1 225 ? -17.796 -8.108 -1.709 1.00 98.56 225 LEU A N 1
ATOM 1743 C CA . LEU A 1 225 ? -16.427 -7.780 -1.307 1.00 98.56 225 LEU A CA 1
ATOM 1744 C C . LEU A 1 225 ? -15.425 -8.150 -2.409 1.00 98.56 225 LEU A C 1
ATOM 1746 O O . LEU A 1 225 ? -14.619 -7.311 -2.812 1.00 98.56 225 LEU A O 1
ATOM 1750 N N . PHE A 1 226 ? -15.494 -9.382 -2.919 1.00 98.50 226 PHE A N 1
ATOM 1751 C CA . PHE A 1 226 ? -14.606 -9.837 -3.991 1.00 98.50 226 PHE A CA 1
ATOM 1752 C C . PHE A 1 226 ? -14.866 -9.114 -5.314 1.00 98.50 226 PHE A C 1
ATOM 1754 O O . PHE A 1 226 ? -13.907 -8.754 -5.990 1.00 98.50 226 PHE A O 1
ATOM 1761 N N . LEU A 1 227 ? -16.126 -8.836 -5.662 1.00 98.50 227 LEU A N 1
ATOM 1762 C CA . LEU A 1 227 ? -16.471 -8.036 -6.840 1.00 98.50 227 LEU A CA 1
ATOM 1763 C C . LEU A 1 227 ? -15.930 -6.610 -6.732 1.00 98.50 227 LEU A C 1
ATOM 1765 O O . LEU A 1 227 ? -15.400 -6.090 -7.707 1.00 98.50 227 LEU A O 1
ATOM 1769 N N . GLY A 1 228 ? -16.009 -5.996 -5.550 1.00 98.56 228 GLY A N 1
ATOM 1770 C CA . GLY A 1 228 ? -15.422 -4.686 -5.291 1.00 98.56 228 GLY A CA 1
ATOM 1771 C C . GLY A 1 228 ? -13.909 -4.711 -5.471 1.00 98.56 228 GLY A C 1
ATOM 1772 O O . GLY A 1 228 ? -13.368 -3.896 -6.213 1.00 98.56 228 GLY A O 1
ATOM 1773 N N . ALA A 1 229 ? -13.228 -5.680 -4.851 1.00 98.50 229 ALA A N 1
ATOM 1774 C CA . ALA A 1 229 ? -11.779 -5.835 -4.981 1.00 98.50 229 ALA A CA 1
ATOM 1775 C C . ALA A 1 229 ? -11.362 -6.053 -6.440 1.00 98.50 229 ALA A C 1
ATOM 1777 O O . ALA A 1 229 ? -10.481 -5.349 -6.931 1.00 98.50 229 ALA A O 1
ATOM 1778 N N . ALA A 1 230 ? -12.053 -6.948 -7.152 1.00 98.19 230 ALA A N 1
ATOM 1779 C CA . ALA A 1 230 ? -11.830 -7.201 -8.569 1.00 98.19 230 ALA A CA 1
ATOM 1780 C C . ALA A 1 230 ? -12.035 -5.930 -9.406 1.00 98.19 230 ALA A C 1
ATOM 1782 O O . ALA A 1 230 ? -11.153 -5.577 -10.186 1.00 98.19 230 ALA A O 1
ATOM 1783 N N . ALA A 1 231 ? -13.136 -5.202 -9.192 1.00 98.44 231 ALA A N 1
ATOM 1784 C CA . ALA A 1 231 ? -13.420 -3.942 -9.876 1.00 98.44 231 ALA A CA 1
ATOM 1785 C C . ALA A 1 231 ? -12.329 -2.892 -9.617 1.00 98.44 231 ALA A C 1
ATOM 1787 O O . ALA A 1 231 ? -11.863 -2.257 -10.560 1.00 98.44 231 ALA A O 1
ATOM 1788 N N . GLY A 1 232 ? -11.855 -2.759 -8.376 1.00 98.06 232 GLY A N 1
ATOM 1789 C CA . GLY A 1 232 ? -10.782 -1.827 -8.025 1.00 98.06 232 GLY A CA 1
ATOM 1790 C C . GLY A 1 232 ? -9.435 -2.182 -8.659 1.00 98.06 232 GLY A C 1
ATOM 1791 O O . GLY A 1 232 ? -8.722 -1.294 -9.113 1.00 98.06 232 GLY A O 1
ATOM 1792 N N . THR A 1 233 ? -9.103 -3.472 -8.752 1.00 98.00 233 THR A N 1
ATOM 1793 C CA . THR A 1 233 ? -7.877 -3.939 -9.430 1.00 98.00 233 THR A CA 1
ATOM 1794 C C . THR A 1 233 ? -7.999 -4.011 -10.953 1.00 98.00 233 THR A C 1
ATOM 1796 O O . THR A 1 233 ? -6.989 -4.152 -11.645 1.00 98.00 233 THR A O 1
ATOM 1799 N N . SER A 1 234 ? -9.222 -3.923 -11.486 1.00 97.56 234 SER A N 1
ATOM 1800 C CA . SER A 1 234 ? -9.501 -4.174 -12.900 1.00 97.56 234 SER A CA 1
ATOM 1801 C C . SER A 1 234 ? -8.724 -3.281 -13.870 1.00 97.56 234 SER A C 1
ATOM 1803 O O . SER A 1 234 ? -8.284 -3.833 -14.875 1.00 97.56 234 SER A O 1
ATOM 1805 N N . PRO A 1 235 ? -8.441 -1.984 -13.609 1.00 96.06 235 PRO A N 1
ATOM 1806 C CA . PRO A 1 235 ? -7.681 -1.174 -14.561 1.00 96.06 235 PRO A CA 1
ATOM 1807 C C . PRO A 1 235 ? -6.286 -1.747 -14.846 1.00 96.06 235 PRO A C 1
ATOM 1809 O O . PRO A 1 235 ? -5.876 -1.811 -16.003 1.00 96.06 235 PRO A O 1
ATOM 1812 N N . CYS A 1 236 ? -5.586 -2.238 -13.815 1.00 96.06 236 CYS A N 1
ATOM 1813 C CA . CYS A 1 236 ? -4.273 -2.870 -13.977 1.00 96.06 236 CYS A CA 1
ATOM 1814 C C . CYS A 1 236 ? -4.370 -4.178 -14.760 1.00 96.06 236 CYS A C 1
ATOM 1816 O O . CYS A 1 236 ? -3.605 -4.403 -15.696 1.00 96.06 236 CYS A O 1
ATOM 1818 N N . TRP A 1 237 ? -5.323 -5.033 -14.384 1.00 96.19 237 TRP A N 1
ATOM 1819 C CA . TRP A 1 237 ? -5.483 -6.342 -15.007 1.00 96.19 237 TRP A CA 1
ATOM 1820 C C . TRP A 1 237 ? -5.916 -6.233 -16.474 1.00 96.19 237 TRP A C 1
ATOM 1822 O O . TRP A 1 237 ? -5.345 -6.897 -17.334 1.00 96.19 237 TRP A O 1
ATOM 1832 N N . VAL A 1 238 ? -6.885 -5.361 -16.773 1.00 97.19 238 VAL A N 1
ATOM 1833 C CA . VAL A 1 238 ? -7.362 -5.092 -18.137 1.00 97.19 238 VAL A CA 1
ATOM 1834 C C . VAL A 1 238 ? -6.227 -4.543 -18.995 1.00 97.19 238 VAL A C 1
ATOM 1836 O O . VAL A 1 238 ? -6.026 -5.029 -20.105 1.00 97.19 238 VAL A O 1
ATOM 1839 N N . HIS A 1 239 ? -5.451 -3.587 -18.481 1.00 97.06 239 HIS A N 1
ATOM 1840 C CA . HIS A 1 239 ? -4.287 -3.060 -19.187 1.00 97.06 239 HIS A CA 1
ATOM 1841 C C . HIS A 1 239 ? -3.269 -4.161 -19.512 1.00 97.06 239 HIS A C 1
ATOM 1843 O O . HIS A 1 239 ? -2.904 -4.343 -20.672 1.00 97.06 239 HIS A O 1
ATOM 1849 N N . ASN A 1 240 ? -2.838 -4.930 -18.511 1.00 97.00 240 ASN A N 1
ATOM 1850 C CA . ASN A 1 240 ? -1.823 -5.961 -18.716 1.00 97.00 240 ASN A CA 1
ATOM 1851 C C . ASN A 1 240 ? -2.314 -7.040 -19.703 1.00 97.00 240 ASN A C 1
ATOM 1853 O O . ASN A 1 240 ? -1.597 -7.414 -20.628 1.00 97.00 240 ASN A O 1
ATOM 1857 N N . CYS A 1 241 ? -3.568 -7.479 -19.582 1.00 96.56 241 CYS A N 1
ATOM 1858 C CA . CYS A 1 241 ? -4.117 -8.522 -20.444 1.00 96.56 241 CYS A CA 1
ATOM 1859 C C . CYS A 1 241 ? -4.413 -8.052 -21.876 1.00 96.56 241 CYS A C 1
ATOM 1861 O O . CYS A 1 241 ? -4.124 -8.791 -22.814 1.00 96.56 241 CYS A O 1
ATOM 1863 N N . LEU A 1 242 ? -5.020 -6.873 -22.054 1.00 96.81 242 LEU A N 1
ATOM 1864 C CA . LEU A 1 242 ? -5.514 -6.419 -23.362 1.00 96.81 242 LEU A CA 1
ATOM 1865 C C . LEU A 1 242 ? -4.525 -5.515 -24.101 1.00 96.81 242 LEU A C 1
ATOM 1867 O O . LEU A 1 242 ? -4.402 -5.636 -25.315 1.00 96.81 242 LEU A O 1
ATOM 1871 N N . VAL A 1 243 ? -3.829 -4.623 -23.388 1.00 95.62 243 VAL A N 1
ATOM 1872 C CA . VAL A 1 243 ? -2.862 -3.690 -23.992 1.00 95.62 243 VAL A CA 1
ATOM 1873 C C . VAL A 1 243 ? -1.495 -4.349 -24.095 1.00 95.62 243 VAL A C 1
ATOM 1875 O O . VAL A 1 243 ? -0.918 -4.383 -25.175 1.00 95.62 243 VAL A O 1
ATOM 1878 N N . ALA A 1 244 ? -1.000 -4.916 -22.993 1.00 95.31 244 ALA A N 1
ATOM 1879 C CA . ALA A 1 244 ? 0.328 -5.527 -22.968 1.00 95.31 244 ALA A CA 1
ATOM 1880 C C . ALA A 1 244 ? 0.367 -6.988 -23.441 1.00 95.31 244 ALA A C 1
ATOM 1882 O O . ALA A 1 244 ? 1.449 -7.556 -23.587 1.00 95.31 244 ALA A O 1
ATOM 1883 N N . GLN A 1 245 ? -0.797 -7.614 -23.654 1.00 96.00 245 GLN A N 1
ATOM 1884 C CA . GLN A 1 245 ? -0.919 -9.028 -24.029 1.00 96.00 245 GLN A CA 1
ATOM 1885 C C . GLN A 1 245 ? -0.112 -9.962 -23.105 1.00 96.00 245 GLN A C 1
ATOM 1887 O O . GLN A 1 245 ? 0.525 -10.925 -23.552 1.00 96.00 245 GLN A O 1
ATOM 1892 N N . ASP A 1 246 ? -0.131 -9.662 -21.805 1.00 95.50 246 ASP A N 1
ATOM 1893 C CA . ASP A 1 246 ? 0.635 -10.343 -20.767 1.00 95.50 246 ASP A CA 1
ATOM 1894 C C . ASP A 1 246 ? -0.230 -10.522 -19.507 1.00 95.50 246 ASP A C 1
ATOM 1896 O O . ASP A 1 246 ? -0.775 -9.571 -18.945 1.00 95.50 246 ASP A O 1
ATOM 1900 N N . ARG A 1 247 ? -0.408 -11.769 -19.059 1.00 93.75 247 ARG A N 1
ATOM 1901 C CA . ARG A 1 247 ? -1.396 -12.143 -18.027 1.00 93.75 247 ARG A CA 1
ATOM 1902 C C . ARG A 1 247 ? -0.869 -11.897 -16.612 1.00 93.75 247 ARG A C 1
ATOM 1904 O O . ARG A 1 247 ? -0.801 -12.804 -15.784 1.00 93.75 247 ARG A O 1
ATOM 1911 N N . VAL A 1 248 ? -0.516 -10.649 -16.333 1.00 93.25 248 VAL A N 1
ATOM 1912 C CA . VAL A 1 248 ? 0.002 -10.182 -15.046 1.00 93.25 248 VAL A CA 1
ATOM 1913 C C . VAL A 1 248 ? -1.109 -9.493 -14.256 1.00 93.25 248 VAL A C 1
ATOM 1915 O O . VAL A 1 248 ? -1.769 -8.589 -14.764 1.00 93.25 248 VAL A O 1
ATOM 1918 N N . PHE A 1 249 ? -1.307 -9.886 -12.992 1.00 93.62 249 PHE A N 1
ATOM 1919 C CA . PHE A 1 249 ? -2.432 -9.390 -12.191 1.00 93.62 249 PHE A CA 1
ATOM 1920 C C . PHE A 1 249 ? -2.358 -7.883 -11.890 1.00 93.62 249 PHE A C 1
ATOM 1922 O O . PHE A 1 249 ? -3.242 -7.137 -12.300 1.00 93.62 249 PHE A O 1
ATOM 1929 N N . LEU A 1 250 ? -1.306 -7.431 -11.200 1.00 94.44 250 LEU A N 1
ATOM 1930 C CA . LEU A 1 250 ? -1.106 -6.010 -10.879 1.00 94.44 250 LEU A CA 1
ATOM 1931 C C . LEU A 1 250 ? 0.152 -5.469 -11.551 1.00 94.44 250 LEU A C 1
ATOM 1933 O O . LEU A 1 250 ? 0.072 -4.521 -12.329 1.00 94.44 250 LEU A O 1
ATOM 1937 N N . SER A 1 251 ? 1.298 -6.092 -11.282 1.00 94.00 251 SER A N 1
ATOM 1938 C CA . SER A 1 251 ? 2.578 -5.701 -11.861 1.00 94.00 251 SER A CA 1
ATOM 1939 C C . SER A 1 251 ? 3.530 -6.885 -11.985 1.00 94.00 251 SER A C 1
ATOM 1941 O O . SER A 1 251 ? 3.430 -7.869 -11.249 1.00 94.00 251 SER A O 1
ATOM 1943 N N . ALA A 1 252 ? 4.469 -6.786 -12.923 1.00 92.94 252 ALA A N 1
ATOM 1944 C CA . ALA A 1 252 ? 5.497 -7.794 -13.150 1.00 92.94 252 ALA A CA 1
ATOM 1945 C C . ALA A 1 252 ? 6.635 -7.714 -12.111 1.00 92.94 252 ALA A C 1
ATOM 1947 O O . ALA A 1 252 ? 7.536 -8.553 -12.102 1.00 92.94 252 ALA A O 1
ATOM 1948 N N . HIS A 1 253 ? 6.586 -6.751 -11.186 1.00 90.00 253 HIS A N 1
ATOM 1949 C CA . HIS A 1 253 ? 7.602 -6.558 -10.151 1.00 90.00 253 HIS A CA 1
ATOM 1950 C C . HIS A 1 253 ? 7.699 -7.690 -9.124 1.00 90.00 253 HIS A C 1
ATOM 1952 O O . HIS A 1 253 ? 8.696 -7.806 -8.411 1.00 90.00 253 HIS A O 1
ATOM 1958 N N . SER A 1 254 ? 6.630 -8.470 -8.951 1.00 88.69 254 SER A N 1
ATOM 1959 C CA . SER A 1 254 ? 6.512 -9.389 -7.817 1.00 88.69 254 SER A CA 1
ATOM 1960 C C . SER A 1 254 ? 7.588 -10.469 -7.817 1.00 88.69 254 SER A C 1
ATOM 1962 O O . SER A 1 254 ? 8.066 -10.842 -6.750 1.00 88.69 254 SER A O 1
ATOM 1964 N N . GLY A 1 255 ? 7.993 -10.954 -8.993 1.00 92.62 255 GLY A N 1
ATOM 1965 C CA . GLY A 1 255 ? 8.966 -12.032 -9.104 1.00 92.62 255 GLY A CA 1
ATOM 1966 C C . GLY A 1 255 ? 10.353 -11.651 -8.621 1.00 92.62 255 GLY A C 1
ATOM 1967 O O . GLY A 1 255 ? 10.921 -12.356 -7.785 1.00 92.62 255 GLY A O 1
ATOM 1968 N N . ILE A 1 256 ? 10.876 -10.510 -9.079 1.00 90.69 256 ILE A N 1
ATOM 1969 C CA . ILE A 1 256 ? 12.182 -10.037 -8.616 1.00 90.69 256 ILE A CA 1
ATOM 1970 C C . ILE A 1 256 ? 12.147 -9.718 -7.119 1.00 90.69 256 ILE A C 1
ATOM 1972 O O . ILE A 1 256 ? 13.034 -10.157 -6.396 1.00 90.69 256 ILE A O 1
ATOM 1976 N N . ASN A 1 257 ? 11.084 -9.086 -6.609 1.00 90.06 257 ASN A N 1
ATOM 1977 C CA . ASN A 1 257 ? 10.932 -8.845 -5.167 1.00 90.06 257 ASN A CA 1
ATOM 1978 C C . ASN A 1 257 ? 10.868 -10.140 -4.350 1.00 90.06 257 ASN A C 1
ATOM 1980 O O . ASN A 1 257 ? 11.422 -10.221 -3.251 1.00 90.06 257 ASN A O 1
ATOM 1984 N N . PHE A 1 258 ? 10.233 -11.179 -4.894 1.00 92.94 258 PHE A N 1
ATOM 1985 C CA . PHE A 1 258 ? 10.207 -12.486 -4.257 1.00 92.94 258 PHE A CA 1
ATOM 1986 C C . PHE A 1 258 ? 11.612 -13.101 -4.185 1.00 92.94 258 PHE A C 1
ATOM 1988 O O . PHE A 1 258 ? 11.971 -13.637 -3.136 1.00 92.94 258 PHE A O 1
ATOM 1995 N N . TRP A 1 259 ? 12.435 -12.946 -5.227 1.00 93.19 259 TRP A N 1
ATOM 1996 C CA . TRP A 1 259 ? 13.842 -13.361 -5.217 1.00 93.19 259 TRP A CA 1
ATOM 1997 C C . TRP A 1 259 ? 14.718 -12.518 -4.280 1.00 93.19 259 TRP A C 1
ATOM 1999 O O . TRP A 1 259 ? 15.462 -13.085 -3.481 1.00 93.19 259 TRP A O 1
ATOM 2009 N N . ILE A 1 260 ? 14.601 -11.186 -4.301 1.00 89.81 260 ILE A N 1
ATOM 2010 C CA . ILE A 1 260 ? 15.310 -10.268 -3.385 1.00 89.81 260 ILE A CA 1
ATOM 2011 C C . ILE A 1 260 ? 15.093 -10.705 -1.935 1.00 89.81 260 ILE A C 1
ATOM 2013 O O . ILE A 1 260 ? 16.037 -10.832 -1.158 1.00 89.81 260 ILE A O 1
ATOM 2017 N N . GLY A 1 261 ? 13.844 -11.014 -1.584 1.00 90.62 261 GLY A N 1
ATOM 2018 C CA . GLY A 1 261 ? 13.503 -11.485 -0.253 1.00 90.62 261 GLY A CA 1
ATOM 2019 C C . GLY A 1 261 ? 13.907 -12.933 0.039 1.00 90.62 261 GLY A C 1
ATOM 2020 O O . GLY A 1 261 ? 13.983 -13.281 1.215 1.00 90.62 261 GLY A O 1
ATOM 2021 N N . ASN A 1 262 ? 14.111 -13.793 -0.960 1.00 93.56 262 ASN A N 1
ATOM 2022 C CA . ASN A 1 262 ? 14.252 -15.244 -0.775 1.00 93.56 262 ASN A CA 1
ATOM 2023 C C . ASN A 1 262 ? 15.346 -15.833 -1.679 1.00 93.56 262 ASN A C 1
ATOM 2025 O O . ASN A 1 262 ? 15.075 -16.673 -2.534 1.00 93.56 262 ASN A O 1
ATOM 2029 N N . ASN A 1 263 ? 16.587 -15.407 -1.463 1.00 91.19 263 ASN A N 1
ATOM 2030 C CA . ASN A 1 263 ? 17.769 -15.946 -2.136 1.00 91.19 263 ASN A CA 1
ATOM 2031 C C . ASN A 1 263 ? 18.836 -16.393 -1.112 1.00 91.19 263 ASN A C 1
ATOM 2033 O O . ASN A 1 263 ? 18.729 -16.025 0.061 1.00 91.19 263 ASN A O 1
ATOM 2037 N N . PRO A 1 264 ? 19.879 -17.140 -1.527 1.00 91.00 264 PRO A N 1
ATOM 2038 C CA . PRO A 1 264 ? 20.928 -17.627 -0.622 1.00 91.00 264 PRO A CA 1
ATOM 2039 C C . PRO A 1 264 ? 21.661 -16.539 0.174 1.00 91.00 264 PRO A C 1
ATOM 2041 O O . PRO A 1 264 ? 22.134 -16.798 1.275 1.00 91.00 264 PRO A O 1
ATOM 2044 N N . SER A 1 265 ? 21.754 -15.323 -0.372 1.00 89.00 265 SER A N 1
ATOM 2045 C CA . SER A 1 265 ? 22.413 -14.178 0.271 1.00 89.00 265 SER A CA 1
ATOM 2046 C C . SER A 1 265 ? 21.456 -13.272 1.056 1.00 89.00 265 SER A C 1
ATOM 2048 O O . SER A 1 265 ? 21.894 -12.297 1.671 1.00 89.00 265 SER A O 1
ATOM 2050 N N . ALA A 1 266 ? 20.153 -13.575 1.057 1.00 88.19 266 ALA A N 1
ATOM 2051 C CA . ALA A 1 266 ? 19.162 -12.787 1.771 1.00 88.19 266 ALA A CA 1
ATOM 2052 C C . ALA A 1 266 ? 19.368 -12.924 3.284 1.00 88.19 266 ALA A C 1
ATOM 2054 O O . ALA A 1 266 ? 19.439 -14.021 3.833 1.00 88.19 266 ALA A O 1
ATOM 2055 N N . ASN A 1 267 ? 19.414 -11.788 3.972 1.00 85.31 267 ASN A N 1
ATOM 2056 C CA . ASN A 1 267 ? 19.695 -11.699 5.405 1.00 85.31 267 ASN A CA 1
ATOM 2057 C C . ASN A 1 267 ? 18.561 -11.006 6.176 1.00 85.31 267 ASN A C 1
ATOM 2059 O O . ASN A 1 267 ? 18.792 -10.424 7.230 1.0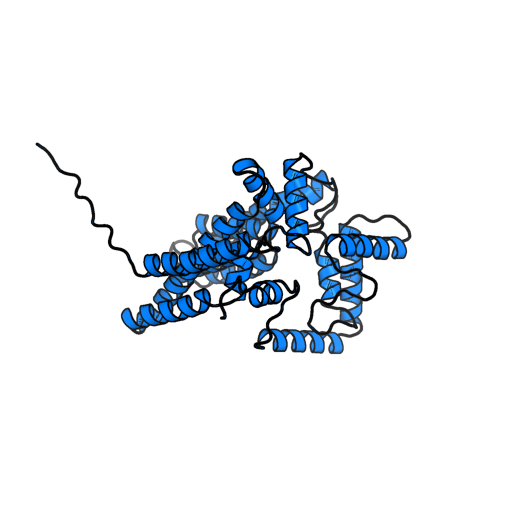0 85.31 267 ASN A O 1
ATOM 2063 N N . GLY A 1 268 ? 17.349 -11.014 5.618 1.00 78.06 268 GLY A N 1
ATOM 2064 C CA . GLY A 1 268 ? 16.174 -10.336 6.170 1.00 78.06 268 GLY A CA 1
ATOM 2065 C C . GLY A 1 268 ? 16.114 -8.834 5.894 1.00 78.06 268 GLY A C 1
ATOM 2066 O O . GLY A 1 268 ? 15.117 -8.215 6.248 1.00 78.06 268 GLY A O 1
ATOM 2067 N N . TYR A 1 269 ? 17.125 -8.274 5.226 1.00 75.25 269 TYR A N 1
ATOM 2068 C CA . TYR A 1 269 ? 17.111 -6.922 4.677 1.00 75.25 269 TYR A CA 1
ATOM 2069 C C . TYR A 1 269 ? 16.870 -6.974 3.157 1.00 75.25 269 TYR A C 1
ATOM 2071 O O . TYR A 1 269 ? 17.373 -7.903 2.511 1.00 75.25 269 TYR A O 1
ATOM 2079 N N . PRO A 1 270 ? 16.134 -6.014 2.566 1.00 68.44 270 PRO A N 1
ATOM 2080 C CA . PRO A 1 270 ? 16.028 -5.860 1.115 1.00 68.44 270 PRO A CA 1
ATOM 2081 C C . PRO A 1 270 ? 17.381 -5.414 0.543 1.00 68.44 270 PRO A C 1
ATOM 2083 O O . PRO A 1 270 ? 17.650 -4.244 0.310 1.00 68.44 270 PRO A O 1
ATOM 2086 N N . ARG A 1 271 ? 18.305 -6.362 0.374 1.00 68.44 271 ARG A N 1
ATOM 2087 C CA . ARG A 1 271 ? 19.568 -6.114 -0.322 1.00 68.44 271 ARG A CA 1
ATOM 2088 C C . ARG A 1 271 ? 19.383 -6.400 -1.796 1.00 68.44 271 ARG A C 1
ATOM 2090 O O . ARG A 1 271 ? 18.884 -7.468 -2.149 1.00 68.44 271 ARG A O 1
ATOM 2097 N N . PHE A 1 272 ? 19.858 -5.485 -2.635 1.00 66.50 272 PHE A N 1
ATOM 2098 C CA . PHE A 1 272 ? 19.994 -5.751 -4.060 1.00 66.50 272 PHE A CA 1
ATOM 2099 C C . PHE A 1 272 ? 20.861 -7.009 -4.252 1.00 66.50 272 PHE A C 1
ATOM 2101 O O . PHE A 1 272 ? 21.968 -7.076 -3.706 1.00 66.50 272 PHE A O 1
ATOM 2108 N N . PRO A 1 273 ? 20.351 -8.035 -4.958 1.00 61.19 273 PRO A N 1
ATOM 2109 C CA . PRO A 1 273 ? 21.109 -9.228 -5.278 1.00 61.19 273 PRO A CA 1
ATOM 2110 C C . PRO A 1 273 ? 22.419 -8.865 -5.989 1.00 61.19 273 PRO A C 1
ATOM 2112 O O . PRO A 1 273 ? 22.434 -7.909 -6.771 1.00 61.19 273 PRO A O 1
ATOM 2115 N N . PRO A 1 274 ? 23.505 -9.627 -5.770 1.00 61.56 274 PRO A N 1
ATOM 2116 C CA . PRO A 1 274 ? 24.747 -9.428 -6.508 1.00 61.56 274 PRO A CA 1
ATOM 2117 C C . PRO A 1 274 ? 24.485 -9.398 -8.021 1.00 61.56 274 PRO A C 1
ATOM 2119 O O . PRO A 1 274 ? 23.839 -10.303 -8.551 1.00 61.56 274 PRO A O 1
ATOM 2122 N N . GLY A 1 275 ? 24.969 -8.352 -8.696 1.00 62.00 275 GLY A N 1
ATOM 2123 C CA . GLY A 1 275 ? 24.785 -8.146 -10.137 1.00 62.00 275 GLY A CA 1
ATOM 2124 C C . GLY A 1 275 ? 23.615 -7.240 -10.541 1.00 62.00 275 GLY A C 1
ATOM 2125 O O . GLY A 1 275 ? 23.505 -6.940 -11.722 1.00 62.00 275 GLY A O 1
ATOM 2126 N N . LEU A 1 276 ? 22.780 -6.770 -9.604 1.00 71.12 276 LEU A N 1
ATOM 2127 C CA . LEU A 1 276 ? 21.738 -5.770 -9.880 1.00 71.12 276 LEU A CA 1
ATOM 2128 C C . LEU A 1 276 ? 22.136 -4.409 -9.298 1.00 71.12 276 LEU A C 1
ATOM 2130 O O . LEU A 1 276 ? 22.459 -4.299 -8.112 1.00 71.12 276 LEU A O 1
ATOM 2134 N N . ARG A 1 277 ? 22.111 -3.363 -10.125 1.00 73.81 277 ARG A N 1
ATOM 2135 C CA . ARG A 1 277 ? 22.405 -1.990 -9.702 1.00 73.81 277 ARG A CA 1
ATOM 2136 C C . ARG A 1 277 ? 21.279 -1.429 -8.834 1.00 73.81 277 ARG A C 1
ATOM 2138 O O . ARG A 1 277 ? 20.101 -1.712 -9.046 1.00 73.81 277 ARG A O 1
ATOM 2145 N N . ALA A 1 278 ? 21.658 -0.589 -7.870 1.00 62.34 278 ALA A N 1
ATOM 2146 C CA . ALA A 1 278 ? 20.710 0.107 -7.009 1.00 62.34 278 ALA A CA 1
ATOM 2147 C C . ALA A 1 278 ? 19.883 1.134 -7.805 1.00 62.34 278 ALA A C 1
ATOM 2149 O O . ALA A 1 278 ? 20.415 1.864 -8.644 1.00 62.34 278 ALA A O 1
ATOM 2150 N N . GLY A 1 279 ? 18.589 1.217 -7.494 1.00 69.38 279 GLY A N 1
ATOM 2151 C CA . GLY A 1 279 ? 17.635 2.125 -8.133 1.00 69.38 279 GLY A CA 1
ATOM 2152 C C . GLY A 1 279 ? 16.651 1.405 -9.056 1.00 69.38 279 GLY A C 1
ATOM 2153 O O . GLY A 1 279 ? 17.008 0.490 -9.791 1.00 69.38 279 GLY A O 1
ATOM 2154 N N . GLN A 1 280 ? 15.394 1.843 -9.030 1.00 71.50 280 GLN A N 1
ATOM 2155 C CA . GLN A 1 280 ? 14.268 1.094 -9.590 1.00 71.50 280 GLN A CA 1
ATOM 2156 C C . GLN A 1 280 ? 14.365 0.844 -11.105 1.00 71.50 280 GLN A C 1
ATOM 2158 O O . GLN A 1 280 ? 14.061 -0.254 -11.570 1.00 71.50 280 GLN A O 1
ATOM 2163 N N . ALA A 1 281 ? 14.817 1.843 -11.872 1.00 74.06 281 ALA A N 1
ATOM 2164 C CA . ALA A 1 281 ? 14.988 1.734 -13.322 1.00 74.06 281 ALA A CA 1
ATOM 2165 C C . ALA A 1 281 ? 16.206 0.878 -13.713 1.00 74.06 281 ALA A C 1
ATOM 2167 O O . ALA A 1 281 ? 16.115 0.065 -14.628 1.00 74.06 281 ALA A O 1
ATOM 2168 N N . ALA A 1 282 ? 17.326 1.023 -12.999 1.00 79.25 282 ALA A N 1
ATOM 2169 C CA . ALA A 1 282 ? 18.525 0.226 -13.251 1.00 79.25 282 ALA A CA 1
ATOM 2170 C C . ALA A 1 282 ? 18.292 -1.247 -12.883 1.00 79.25 282 ALA A C 1
ATOM 2172 O O . ALA A 1 282 ? 18.597 -2.132 -13.673 1.00 79.25 282 ALA A O 1
ATOM 2173 N N . MET A 1 283 ? 17.645 -1.500 -11.741 1.00 82.19 283 MET A N 1
ATOM 2174 C CA . MET A 1 283 ? 17.250 -2.843 -11.325 1.00 82.19 283 MET A CA 1
ATOM 2175 C C . MET A 1 283 ? 16.253 -3.475 -12.300 1.00 82.19 283 MET A C 1
ATOM 2177 O O . MET A 1 283 ? 16.341 -4.673 -12.546 1.00 82.19 283 MET A O 1
ATOM 2181 N N . LEU A 1 284 ? 15.318 -2.695 -12.860 1.00 83.00 284 LEU A N 1
ATOM 2182 C CA . LEU A 1 284 ? 14.419 -3.187 -13.905 1.00 83.00 284 LEU A CA 1
ATOM 2183 C C . LEU A 1 284 ? 15.208 -3.697 -15.109 1.00 83.00 284 LEU A C 1
ATOM 2185 O O . LEU A 1 284 ? 14.975 -4.822 -15.543 1.00 83.00 284 LEU A O 1
ATOM 2189 N N . GLN A 1 285 ? 16.130 -2.880 -15.618 1.00 86.19 285 GLN A N 1
ATOM 2190 C CA . GLN A 1 285 ? 16.933 -3.238 -16.781 1.00 86.19 285 GLN A CA 1
ATOM 2191 C C . GLN A 1 285 ? 17.779 -4.482 -16.498 1.00 86.19 285 GLN A C 1
ATOM 2193 O O . GLN A 1 285 ? 17.644 -5.478 -17.197 1.00 86.19 285 GLN A O 1
ATOM 2198 N N . ASP A 1 286 ? 18.542 -4.481 -15.404 1.00 87.44 286 ASP A N 1
ATOM 2199 C CA . ASP A 1 286 ? 19.419 -5.601 -15.052 1.00 87.44 286 ASP A CA 1
ATOM 2200 C C . ASP A 1 286 ? 18.614 -6.894 -14.789 1.00 87.44 286 ASP A C 1
ATOM 2202 O O . ASP A 1 286 ? 19.055 -8.002 -15.096 1.00 87.44 286 ASP A O 1
ATOM 2206 N N . SER A 1 287 ? 17.398 -6.765 -14.243 1.00 88.94 287 SER A N 1
ATOM 2207 C CA . SER A 1 287 ? 16.463 -7.876 -14.043 1.00 88.94 287 SER A CA 1
ATOM 2208 C C . SER A 1 287 ? 15.972 -8.477 -15.362 1.00 88.94 287 SER A C 1
ATOM 2210 O O . SER A 1 287 ? 15.763 -9.691 -15.412 1.00 88.94 287 SER A O 1
ATOM 2212 N N . ILE A 1 288 ? 15.724 -7.650 -16.383 1.00 91.44 288 ILE A N 1
ATOM 2213 C CA . ILE A 1 288 ? 15.350 -8.104 -17.729 1.00 91.44 288 ILE A CA 1
ATOM 2214 C C . ILE A 1 288 ? 16.560 -8.771 -18.379 1.00 91.44 288 ILE A C 1
ATOM 2216 O O . ILE A 1 288 ? 16.469 -9.943 -18.733 1.00 91.44 288 ILE A O 1
ATOM 2220 N N . ASP A 1 289 ? 17.699 -8.080 -18.428 1.00 92.00 289 ASP A N 1
ATOM 2221 C CA . ASP A 1 289 ? 18.916 -8.547 -19.097 1.00 92.00 289 ASP A CA 1
ATOM 2222 C C . ASP A 1 289 ? 19.358 -9.919 -18.563 1.00 92.00 289 ASP A C 1
ATOM 2224 O O . ASP A 1 289 ? 19.678 -10.829 -19.327 1.00 92.00 289 ASP A O 1
ATOM 2228 N N . ALA A 1 290 ? 19.319 -10.113 -17.240 1.00 91.75 290 ALA A N 1
ATOM 2229 C CA . ALA A 1 290 ? 19.678 -11.383 -16.615 1.00 91.75 290 ALA A CA 1
ATOM 2230 C C . ALA A 1 290 ? 18.692 -12.525 -16.925 1.00 91.75 290 ALA A C 1
ATOM 2232 O O . ALA A 1 290 ? 19.095 -13.690 -16.941 1.00 91.75 290 ALA A O 1
ATOM 2233 N N . ALA A 1 291 ? 17.409 -12.220 -17.124 1.00 93.25 291 ALA A N 1
ATOM 2234 C CA . ALA A 1 291 ? 16.400 -13.216 -17.474 1.00 93.25 291 ALA A CA 1
ATOM 2235 C C . ALA A 1 291 ? 16.461 -13.569 -18.968 1.00 93.25 291 ALA A C 1
ATOM 2237 O O . ALA A 1 291 ? 16.449 -14.747 -19.315 1.00 93.25 291 ALA A O 1
ATOM 2238 N N . GLU A 1 292 ? 16.587 -12.568 -19.841 1.00 95.44 292 GLU A N 1
ATOM 2239 C CA . GLU A 1 292 ? 16.700 -12.751 -21.293 1.00 95.44 292 GLU A CA 1
ATOM 2240 C C . GLU A 1 292 ? 18.007 -13.452 -21.675 1.00 95.44 292 GLU A C 1
ATOM 2242 O O . GLU A 1 292 ? 17.994 -14.376 -22.483 1.00 95.44 292 GLU A O 1
ATOM 2247 N N . SER A 1 293 ? 19.125 -13.101 -21.029 1.00 93.94 293 SER A N 1
ATOM 2248 C CA . SER A 1 293 ? 20.410 -13.791 -21.210 1.00 93.94 293 SER A CA 1
ATOM 2249 C C . SER A 1 293 ? 20.324 -15.274 -20.833 1.00 93.94 293 SER A C 1
ATOM 2251 O O . SER A 1 293 ? 20.840 -16.130 -21.549 1.00 93.94 293 SER A O 1
ATOM 2253 N N . ALA A 1 294 ? 19.608 -15.602 -19.751 1.00 93.56 294 ALA A N 1
ATOM 2254 C CA . ALA A 1 294 ? 19.385 -16.989 -19.347 1.00 93.56 294 ALA A CA 1
ATOM 2255 C C . ALA A 1 294 ? 18.435 -17.749 -20.293 1.00 93.56 294 ALA A C 1
ATOM 2257 O O . ALA A 1 294 ? 18.575 -18.961 -20.443 1.00 93.56 294 ALA A O 1
ATOM 2258 N N . ALA A 1 295 ? 17.472 -17.061 -20.912 1.00 94.38 295 ALA A N 1
ATOM 2259 C CA . ALA A 1 295 ? 16.524 -17.653 -21.857 1.00 94.38 295 ALA A CA 1
ATOM 2260 C C . ALA A 1 295 ? 17.071 -17.751 -23.294 1.00 94.38 295 ALA A C 1
ATOM 2262 O O . ALA A 1 295 ? 16.599 -18.574 -24.075 1.00 94.38 295 ALA A O 1
ATOM 2263 N N . GLY A 1 296 ? 18.054 -16.922 -23.654 1.00 95.31 296 GLY A N 1
ATOM 2264 C CA . GLY A 1 296 ? 18.604 -16.830 -25.009 1.00 95.31 296 GLY A CA 1
ATOM 2265 C C . GLY A 1 296 ? 17.703 -16.094 -26.009 1.00 95.31 296 GLY A C 1
ATOM 2266 O O . GLY A 1 296 ? 17.966 -16.137 -27.209 1.00 95.31 296 GLY A O 1
ATOM 2267 N N . HIS A 1 297 ? 16.641 -15.430 -25.547 1.00 93.62 297 HIS A N 1
ATOM 2268 C CA . HIS A 1 297 ? 15.722 -14.637 -26.366 1.00 93.62 297 HIS A CA 1
ATOM 2269 C C . HIS A 1 297 ? 15.038 -13.550 -25.527 1.00 93.62 297 HIS A C 1
ATOM 2271 O O . HIS A 1 297 ? 15.093 -13.577 -24.297 1.00 93.62 297 HIS A O 1
ATOM 2277 N N . SER A 1 298 ? 14.367 -12.603 -26.191 1.00 94.94 298 SER A N 1
ATOM 2278 C CA . SER A 1 298 ? 13.621 -11.553 -25.490 1.00 94.94 298 SER A CA 1
ATOM 2279 C C . SER A 1 298 ? 12.385 -12.111 -24.778 1.00 94.94 298 SER A C 1
ATOM 2281 O O . SER A 1 298 ? 11.739 -13.036 -25.281 1.00 94.94 298 SER A O 1
ATOM 2283 N N . LEU A 1 299 ? 12.074 -11.557 -23.606 1.00 95.00 299 LEU A N 1
ATOM 2284 C CA . LEU A 1 299 ? 11.016 -12.012 -22.708 1.00 95.00 299 LEU A CA 1
ATOM 2285 C C . LEU A 1 299 ? 10.008 -10.899 -22.424 1.00 95.00 299 LEU A C 1
ATOM 2287 O O . LEU A 1 299 ? 10.353 -9.738 -22.198 1.00 95.00 299 LEU A O 1
ATOM 2291 N N . LYS A 1 300 ? 8.731 -11.269 -22.313 1.00 95.25 300 LYS A N 1
ATOM 2292 C CA . LYS A 1 300 ? 7.710 -10.393 -21.733 1.00 95.25 300 LYS A CA 1
ATOM 2293 C C . LYS A 1 300 ? 8.019 -10.137 -20.260 1.00 95.25 300 LYS A C 1
ATOM 2295 O O . LYS A 1 300 ? 8.573 -10.982 -19.557 1.00 95.25 300 LYS A O 1
ATOM 2300 N N . ARG A 1 301 ? 7.576 -8.994 -19.731 1.00 94.69 301 ARG A N 1
ATOM 2301 C CA . ARG A 1 301 ? 7.782 -8.648 -18.312 1.00 94.69 301 ARG A CA 1
ATOM 2302 C C . ARG A 1 301 ? 7.208 -9.709 -17.362 1.00 94.69 301 ARG A C 1
ATOM 2304 O O . ARG A 1 301 ? 7.823 -10.004 -16.339 1.00 94.69 301 ARG A O 1
ATOM 2311 N N . GLY A 1 302 ? 6.071 -10.316 -17.693 1.00 95.31 302 GLY A N 1
ATOM 2312 C CA . GLY A 1 302 ? 5.499 -11.440 -16.956 1.00 95.31 302 GLY A CA 1
ATOM 2313 C C . GLY A 1 302 ? 6.397 -12.679 -16.949 1.00 95.31 302 GLY A C 1
ATOM 2314 O O . GLY A 1 302 ? 6.528 -13.324 -15.909 1.00 95.31 302 GLY A O 1
ATOM 2315 N N . GLU A 1 303 ? 7.083 -12.972 -18.054 1.00 96.31 303 GLU A N 1
ATOM 2316 C CA . GLU A 1 303 ? 8.043 -14.080 -18.162 1.00 96.31 303 GLU A CA 1
ATOM 2317 C C . GLU A 1 303 ? 9.310 -13.798 -17.348 1.00 96.31 303 GLU A C 1
ATOM 2319 O O . GLU A 1 303 ? 9.757 -14.664 -16.596 1.00 96.31 303 GLU A O 1
ATOM 2324 N N . VAL A 1 304 ? 9.817 -12.560 -17.378 1.00 95.81 304 VAL A N 1
ATOM 2325 C CA . VAL A 1 304 ? 10.897 -12.105 -16.483 1.00 95.81 304 VAL A CA 1
ATOM 2326 C C . VAL A 1 304 ? 10.485 -12.278 -15.014 1.00 95.81 304 VAL A C 1
ATOM 2328 O O . VAL A 1 304 ? 11.234 -12.827 -14.204 1.00 95.81 304 VAL A O 1
ATOM 2331 N N . SER A 1 305 ? 9.259 -11.886 -14.652 1.00 95.69 305 SER A N 1
ATOM 2332 C CA . SER A 1 305 ? 8.715 -12.103 -13.305 1.00 95.69 305 SER A CA 1
ATOM 2333 C C . SER A 1 305 ? 8.639 -13.589 -12.943 1.00 95.69 305 SER A C 1
ATOM 2335 O O . SER A 1 305 ? 8.964 -13.990 -11.818 1.00 95.69 305 SER A O 1
ATOM 2337 N N . HIS A 1 306 ? 8.227 -14.428 -13.894 1.00 95.81 306 HIS A N 1
ATOM 2338 C CA . HIS A 1 306 ? 8.150 -15.869 -13.707 1.00 95.81 306 HIS A CA 1
ATOM 2339 C C . HIS A 1 306 ? 9.533 -16.478 -13.477 1.00 95.81 306 HIS A C 1
ATOM 2341 O O . HIS A 1 306 ? 9.677 -17.253 -12.533 1.00 95.81 306 HIS A O 1
ATOM 2347 N N . TYR A 1 307 ? 10.539 -16.084 -14.262 1.00 95.88 307 TYR A N 1
ATOM 2348 C CA . TYR A 1 307 ? 11.929 -16.514 -14.114 1.00 95.88 307 TYR A CA 1
ATOM 2349 C C . TYR A 1 307 ? 12.437 -16.282 -12.684 1.00 95.88 307 TYR A C 1
ATOM 2351 O O . TYR A 1 307 ? 12.839 -17.229 -12.002 1.00 95.88 307 TYR A O 1
ATOM 2359 N N . TRP A 1 308 ? 12.318 -15.056 -12.165 1.00 95.44 308 TRP A N 1
ATOM 2360 C CA . TRP A 1 308 ? 12.745 -14.742 -10.796 1.00 95.44 308 TRP A CA 1
ATOM 2361 C C . TRP A 1 308 ? 11.923 -15.470 -9.730 1.00 95.44 308 TRP A C 1
ATOM 2363 O O . TRP A 1 308 ? 12.472 -15.967 -8.744 1.00 95.44 308 TRP A O 1
ATOM 2373 N N . SER A 1 309 ? 10.611 -15.595 -9.944 1.00 95.81 309 SER A N 1
ATOM 2374 C CA . SER A 1 309 ? 9.743 -16.335 -9.025 1.00 95.81 309 SER A CA 1
ATOM 2375 C C . SER A 1 309 ? 10.094 -17.822 -8.970 1.00 95.81 309 SER A C 1
ATOM 2377 O O . SER A 1 309 ? 10.068 -18.426 -7.899 1.00 95.81 309 SER A O 1
ATOM 2379 N N . ALA A 1 310 ? 10.399 -18.423 -10.121 1.00 96.56 310 ALA A N 1
ATOM 2380 C CA . ALA A 1 310 ? 10.804 -19.815 -10.238 1.00 96.56 310 ALA A CA 1
ATOM 2381 C C . ALA A 1 310 ? 12.154 -20.038 -9.554 1.00 96.56 310 ALA A C 1
ATOM 2383 O O . ALA A 1 310 ? 12.272 -20.959 -8.753 1.00 96.56 310 ALA A O 1
ATOM 2384 N N . LYS A 1 311 ? 13.113 -19.130 -9.763 1.00 95.56 311 LYS A N 1
ATOM 2385 C CA . LYS A 1 311 ? 14.417 -19.142 -9.090 1.00 95.56 311 LYS A CA 1
ATOM 2386 C C . LYS A 1 311 ? 14.282 -19.111 -7.561 1.00 95.56 311 LYS A C 1
ATOM 2388 O O . LYS A 1 311 ? 14.918 -19.898 -6.865 1.00 95.56 311 LYS A O 1
ATOM 2393 N N . ALA A 1 312 ? 13.402 -18.258 -7.033 1.00 95.88 312 ALA A N 1
ATOM 2394 C CA . ALA A 1 312 ? 13.105 -18.198 -5.599 1.00 95.88 312 ALA A CA 1
ATOM 2395 C C . ALA A 1 312 ? 12.458 -19.485 -5.076 1.00 95.88 312 ALA A C 1
ATOM 2397 O O . ALA A 1 312 ? 12.860 -19.994 -4.031 1.00 95.88 312 ALA A O 1
ATOM 2398 N N . ARG A 1 313 ? 11.478 -20.037 -5.802 1.00 97.44 313 ARG A N 1
ATOM 2399 C CA . ARG A 1 313 ? 10.831 -21.305 -5.426 1.00 97.44 313 ARG A CA 1
ATOM 2400 C C . ARG A 1 313 ? 11.816 -22.471 -5.421 1.00 97.44 313 ARG A C 1
ATOM 2402 O O . ARG A 1 313 ? 11.801 -23.236 -4.464 1.00 97.44 313 ARG A O 1
ATOM 2409 N N . ASP A 1 314 ? 12.676 -22.570 -6.431 1.00 97.56 314 ASP A N 1
ATOM 2410 C CA . ASP A 1 314 ? 13.718 -23.598 -6.515 1.00 97.56 314 ASP A CA 1
ATOM 2411 C C . ASP A 1 314 ? 14.667 -23.525 -5.308 1.00 97.56 314 ASP A C 1
ATOM 2413 O O . ASP A 1 314 ? 14.897 -24.533 -4.642 1.00 97.56 314 ASP A O 1
ATOM 2417 N N . TYR A 1 315 ? 15.118 -22.322 -4.929 1.00 96.44 315 TYR A N 1
ATOM 2418 C CA . TYR A 1 315 ? 15.924 -22.137 -3.719 1.00 96.44 315 TYR A CA 1
ATOM 2419 C C . TYR A 1 315 ? 15.196 -22.599 -2.445 1.00 96.44 315 TYR A C 1
ATOM 2421 O O . TYR A 1 315 ? 15.769 -23.335 -1.641 1.00 96.44 315 TYR A O 1
ATOM 2429 N N . ILE A 1 316 ? 13.932 -22.204 -2.263 1.00 97.44 316 ILE A N 1
ATOM 2430 C CA . ILE A 1 316 ? 13.134 -22.588 -1.088 1.00 97.44 316 ILE A CA 1
ATOM 2431 C C . ILE A 1 316 ? 12.950 -24.109 -1.022 1.00 97.44 316 ILE A C 1
ATOM 2433 O O . ILE A 1 316 ? 13.058 -24.691 0.056 1.00 97.44 316 ILE A O 1
ATOM 2437 N N . GLN A 1 317 ? 12.697 -24.754 -2.163 1.00 97.75 317 GLN A N 1
ATOM 2438 C CA . GLN A 1 317 ? 12.505 -26.203 -2.253 1.00 97.75 317 GLN A CA 1
ATOM 2439 C C . GLN A 1 317 ? 13.798 -26.978 -1.980 1.00 97.75 317 GLN A C 1
ATOM 2441 O O . GLN A 1 317 ? 13.757 -27.992 -1.286 1.00 97.75 317 GLN A O 1
ATOM 2446 N N . ARG A 1 318 ? 14.948 -26.497 -2.472 1.00 97.94 318 ARG A N 1
ATOM 2447 C CA . ARG A 1 318 ? 16.256 -27.132 -2.235 1.00 97.94 318 ARG A CA 1
ATOM 2448 C C . ARG A 1 318 ? 16.793 -26.895 -0.822 1.00 97.94 318 ARG A C 1
ATOM 2450 O O . ARG A 1 318 ? 17.479 -27.761 -0.286 1.00 97.94 318 ARG A O 1
ATOM 2457 N N . TYR A 1 319 ? 16.484 -25.750 -0.205 1.00 97.44 319 TYR A N 1
ATOM 2458 C CA . TYR A 1 319 ? 17.035 -25.341 1.096 1.00 97.44 319 TYR A CA 1
ATOM 2459 C C . TYR A 1 319 ? 15.959 -24.864 2.099 1.00 97.44 319 TYR A C 1
ATOM 2461 O O . TYR A 1 319 ? 16.056 -23.752 2.637 1.00 97.44 319 TYR A O 1
ATOM 2469 N N . PRO A 1 320 ? 14.954 -25.696 2.441 1.00 97.44 320 PRO A N 1
ATOM 2470 C CA . PRO A 1 320 ? 13.815 -25.274 3.262 1.00 97.44 320 PRO A CA 1
ATOM 2471 C C . PRO A 1 320 ? 14.219 -24.843 4.678 1.00 97.44 320 PRO A C 1
ATOM 2473 O O . PRO A 1 320 ? 13.689 -23.868 5.205 1.00 97.44 320 PRO A O 1
ATOM 2476 N N . ALA A 1 321 ? 15.203 -25.510 5.291 1.00 97.69 321 ALA A N 1
ATOM 2477 C CA . ALA A 1 321 ? 15.692 -25.146 6.622 1.00 97.69 321 ALA A CA 1
ATOM 2478 C C . ALA A 1 321 ? 16.391 -23.773 6.638 1.00 97.69 321 ALA A C 1
ATOM 2480 O O . ALA A 1 321 ? 16.206 -22.994 7.574 1.00 97.69 321 ALA A O 1
ATOM 2481 N N . ALA A 1 322 ? 17.171 -23.450 5.599 1.00 95.88 322 ALA A N 1
ATOM 2482 C CA . ALA A 1 322 ? 17.808 -22.140 5.467 1.00 95.88 322 ALA A CA 1
ATOM 2483 C C . ALA A 1 322 ? 16.760 -21.039 5.255 1.00 95.88 322 ALA A C 1
ATOM 2485 O O . ALA A 1 322 ? 16.821 -19.987 5.893 1.00 95.88 322 ALA A O 1
ATOM 2486 N N . TRP A 1 323 ? 15.748 -21.313 4.428 1.00 96.44 323 TRP A N 1
ATOM 2487 C CA . TRP A 1 323 ? 14.624 -20.405 4.237 1.00 96.44 323 TRP A CA 1
ATOM 2488 C C . TRP A 1 323 ? 13.819 -20.180 5.528 1.00 96.44 323 TRP A C 1
ATOM 2490 O O . TRP A 1 323 ? 13.544 -19.033 5.874 1.00 96.44 323 TRP A O 1
ATOM 2500 N N . LEU A 1 324 ? 13.511 -21.223 6.307 1.00 96.62 324 LEU A N 1
ATOM 2501 C CA . LEU A 1 324 ? 12.820 -21.072 7.597 1.00 96.62 324 LEU A CA 1
ATOM 2502 C C . LEU A 1 324 ? 13.617 -20.211 8.588 1.00 96.62 324 LEU A C 1
ATOM 2504 O O . LEU A 1 324 ? 13.037 -19.363 9.268 1.00 96.62 324 LEU A O 1
ATOM 2508 N N . ARG A 1 325 ? 14.948 -20.362 8.635 1.00 95.50 325 ARG A N 1
ATOM 2509 C CA . ARG A 1 325 ? 15.822 -19.480 9.433 1.00 95.50 325 ARG A CA 1
ATOM 2510 C C . ARG A 1 325 ? 15.728 -18.025 8.973 1.00 95.50 325 ARG A C 1
ATOM 2512 O O . ARG A 1 325 ? 15.647 -17.130 9.811 1.00 95.50 325 ARG A O 1
ATOM 2519 N N . LEU A 1 326 ? 15.692 -17.786 7.662 1.00 94.19 326 LEU A N 1
ATOM 2520 C CA . LEU A 1 326 ? 15.501 -16.451 7.096 1.00 94.19 326 LEU A CA 1
ATOM 2521 C C . LEU A 1 326 ? 14.134 -15.860 7.476 1.00 94.19 326 LEU A C 1
ATOM 2523 O O . LEU A 1 326 ? 14.061 -14.686 7.836 1.00 94.19 326 LEU A O 1
ATOM 2527 N N . VAL A 1 327 ? 13.059 -16.653 7.443 1.00 94.50 327 VAL A N 1
ATOM 2528 C CA . VAL A 1 327 ? 11.728 -16.210 7.894 1.00 94.50 327 VAL A CA 1
ATOM 2529 C C . VAL A 1 327 ? 11.743 -15.863 9.384 1.00 94.50 327 VAL A C 1
ATOM 2531 O O . VAL A 1 327 ? 11.262 -14.795 9.756 1.00 94.50 327 VAL A O 1
ATOM 2534 N N . ALA A 1 328 ? 12.348 -16.699 10.231 1.00 93.38 328 ALA A N 1
ATOM 2535 C CA . ALA A 1 328 ? 12.489 -16.414 11.660 1.00 93.38 328 ALA A CA 1
ATOM 2536 C C . ALA A 1 328 ? 13.294 -15.128 11.915 1.00 93.38 328 ALA A C 1
ATOM 2538 O O . ALA A 1 328 ? 12.935 -14.326 12.777 1.00 93.38 328 ALA A O 1
ATOM 2539 N N . LEU A 1 329 ? 14.346 -14.885 11.127 1.00 91.12 329 LEU A N 1
ATOM 2540 C CA . LEU A 1 329 ? 15.129 -13.658 11.210 1.00 91.12 329 LEU A CA 1
ATOM 2541 C C . LEU A 1 329 ? 14.298 -12.430 10.820 1.00 91.12 329 LEU A C 1
ATOM 2543 O O . LEU A 1 329 ? 14.330 -11.442 11.550 1.00 91.12 329 LEU A O 1
ATOM 2547 N N . LYS A 1 330 ? 13.513 -12.499 9.735 1.00 90.56 330 LYS A N 1
ATOM 2548 C CA . LYS A 1 330 ? 12.570 -11.435 9.337 1.00 90.56 330 LYS A CA 1
ATOM 2549 C C . LYS A 1 330 ? 11.508 -11.177 10.407 1.00 90.56 330 LYS A C 1
ATOM 2551 O O . LYS A 1 330 ? 11.176 -10.029 10.680 1.00 90.56 330 LYS A O 1
ATOM 2556 N N . PHE A 1 331 ? 11.002 -12.233 11.042 1.00 90.12 331 PHE A N 1
ATOM 2557 C CA . PHE A 1 331 ? 10.037 -12.117 12.132 1.00 90.12 331 PHE A CA 1
ATOM 2558 C C . PHE A 1 331 ? 10.651 -11.451 13.373 1.00 90.12 331 PHE A C 1
ATOM 2560 O O . PHE A 1 331 ? 10.052 -10.552 13.956 1.00 90.12 331 PHE A O 1
ATOM 2567 N N . ARG A 1 332 ? 11.886 -11.815 13.739 1.00 89.31 332 ARG A N 1
ATOM 2568 C CA . ARG A 1 332 ? 12.627 -11.145 14.821 1.00 89.31 332 ARG A CA 1
ATOM 2569 C C . ARG A 1 332 ? 12.875 -9.669 14.505 1.00 89.31 332 ARG A C 1
ATOM 2571 O O . ARG A 1 332 ? 12.720 -8.818 15.372 1.00 89.31 332 ARG A O 1
ATOM 2578 N N . ALA A 1 333 ? 13.257 -9.386 13.265 1.00 85.06 333 ALA A N 1
ATOM 2579 C CA . ALA A 1 333 ? 13.451 -8.047 12.727 1.00 85.06 333 ALA A CA 1
ATOM 2580 C C . ALA A 1 333 ? 12.187 -7.180 12.843 1.00 85.06 333 ALA A C 1
ATOM 2582 O O . ALA A 1 333 ? 12.271 -6.039 13.291 1.00 85.06 333 ALA A O 1
ATOM 2583 N N . PHE A 1 334 ? 11.017 -7.738 12.522 1.00 84.38 334 PHE A N 1
ATOM 2584 C CA . PHE A 1 334 ? 9.728 -7.055 12.652 1.00 84.38 334 PHE A CA 1
ATOM 2585 C C . PHE A 1 334 ? 9.439 -6.580 14.085 1.00 84.38 334 PHE A C 1
ATOM 2587 O O . PHE A 1 334 ? 8.872 -5.509 14.269 1.00 84.38 334 PHE A O 1
ATOM 2594 N N . TRP A 1 335 ? 9.854 -7.345 15.100 1.00 82.50 335 TRP A N 1
ATOM 2595 C CA . TRP A 1 335 ? 9.677 -6.975 16.510 1.00 82.50 335 TRP A CA 1
ATOM 2596 C C . TRP A 1 335 ? 10.836 -6.147 17.086 1.00 82.50 335 TRP A C 1
ATOM 2598 O O . TRP A 1 335 ? 10.866 -5.840 18.278 1.00 82.50 335 TRP A O 1
ATOM 2608 N N . SER A 1 336 ? 11.831 -5.810 16.267 1.00 81.19 336 SER A N 1
ATOM 2609 C CA . SER A 1 336 ? 12.976 -5.024 16.710 1.00 81.19 336 SER A CA 1
ATOM 2610 C C . SER A 1 336 ? 12.692 -3.526 16.599 1.00 81.19 336 SER A C 1
ATOM 2612 O O . SER A 1 336 ? 11.980 -3.080 15.705 1.00 81.19 336 SER A O 1
ATOM 2614 N N . ALA A 1 337 ? 13.313 -2.727 17.469 1.00 70.25 337 ALA A N 1
ATOM 2615 C CA . ALA A 1 337 ? 13.298 -1.265 17.361 1.00 70.25 337 ALA A CA 1
ATOM 2616 C C . ALA A 1 337 ? 14.168 -0.739 16.198 1.00 70.25 337 ALA A C 1
ATOM 2618 O O . ALA A 1 337 ? 14.338 0.471 16.049 1.00 70.25 337 ALA A O 1
ATOM 2619 N N . PHE A 1 338 ? 14.764 -1.634 15.401 1.00 70.06 338 PHE A N 1
ATOM 2620 C CA . PHE A 1 338 ? 15.606 -1.251 14.281 1.00 70.06 338 PHE A CA 1
ATOM 2621 C C . PHE A 1 338 ? 14.748 -0.603 13.193 1.00 70.06 338 PHE A C 1
ATOM 2623 O O . PHE A 1 338 ? 13.862 -1.226 12.608 1.00 70.06 338 PHE A O 1
ATOM 2630 N N . GLN A 1 339 ? 15.017 0.671 12.931 1.00 64.12 339 GLN A N 1
ATOM 2631 C CA . GLN A 1 339 ? 14.306 1.437 11.926 1.00 64.12 339 GLN A CA 1
ATOM 2632 C C . GLN A 1 339 ? 14.885 1.131 10.542 1.00 64.12 339 GLN A C 1
ATOM 2634 O O . GLN A 1 339 ? 15.988 1.559 10.209 1.00 64.12 339 GLN A O 1
ATOM 2639 N N . TYR A 1 340 ? 14.127 0.393 9.733 1.00 65.31 340 TYR A N 1
ATOM 2640 C CA . TYR A 1 340 ? 14.465 0.149 8.334 1.00 65.31 340 TYR A CA 1
ATOM 2641 C C . TYR A 1 340 ? 14.320 1.437 7.525 1.00 65.31 340 TYR A C 1
ATOM 2643 O O . TYR A 1 340 ? 13.238 2.023 7.470 1.00 65.31 340 TYR A O 1
ATOM 2651 N N . ASP A 1 341 ? 15.406 1.858 6.888 1.00 63.56 341 ASP A N 1
ATOM 2652 C CA . ASP A 1 341 ? 15.435 3.029 6.020 1.00 63.56 341 ASP A CA 1
ATOM 2653 C C . ASP A 1 341 ? 16.002 2.645 4.653 1.00 63.56 341 ASP A C 1
ATOM 2655 O O . ASP A 1 341 ? 17.121 2.996 4.287 1.00 63.56 341 ASP A O 1
ATOM 2659 N N . ASP A 1 342 ? 15.207 1.868 3.913 1.00 56.16 342 ASP A N 1
ATOM 2660 C CA . ASP A 1 342 ? 15.571 1.296 2.609 1.00 56.16 342 ASP A CA 1
ATOM 2661 C C . ASP A 1 342 ? 15.972 2.374 1.581 1.00 56.16 342 ASP A C 1
ATOM 2663 O O . ASP A 1 342 ? 16.792 2.154 0.695 1.00 56.16 342 ASP A O 1
ATOM 2667 N N . LEU A 1 343 ? 15.454 3.593 1.758 1.00 56.97 343 LEU A N 1
ATOM 2668 C CA . LEU A 1 343 ? 15.735 4.749 0.906 1.00 56.97 343 LEU A CA 1
ATOM 2669 C C . LEU A 1 343 ? 16.731 5.740 1.526 1.00 56.97 343 LEU A C 1
ATOM 2671 O O . LEU A 1 343 ? 16.994 6.779 0.922 1.00 56.97 343 LEU A O 1
ATOM 2675 N N . SER A 1 344 ? 17.238 5.472 2.738 1.00 73.38 344 SER A N 1
ATOM 2676 C CA . SER A 1 344 ? 17.988 6.432 3.574 1.00 73.38 344 SER A CA 1
ATOM 2677 C C . SER A 1 344 ? 17.260 7.770 3.799 1.00 73.38 344 SER A C 1
ATOM 2679 O O . SER A 1 344 ? 17.831 8.717 4.334 1.00 73.38 344 SER A O 1
ATOM 2681 N N . ILE A 1 345 ? 15.997 7.881 3.374 1.00 82.50 345 ILE A N 1
ATOM 2682 C CA . ILE A 1 345 ? 15.266 9.141 3.299 1.00 82.50 345 ILE A CA 1
ATOM 2683 C C . ILE A 1 345 ? 14.856 9.605 4.686 1.00 82.50 345 ILE A C 1
ATOM 2685 O O . ILE A 1 345 ? 14.826 10.803 4.954 1.00 82.50 345 ILE A O 1
ATOM 2689 N N . ILE A 1 346 ? 14.583 8.670 5.597 1.00 85.88 346 ILE A N 1
ATOM 2690 C CA . ILE A 1 346 ? 14.255 9.031 6.969 1.00 85.88 346 ILE A CA 1
ATOM 2691 C C . ILE A 1 346 ? 15.491 9.609 7.664 1.00 85.88 346 ILE A C 1
ATOM 2693 O O . ILE A 1 346 ? 15.396 10.627 8.349 1.00 85.88 346 ILE A O 1
ATOM 2697 N N . THR A 1 347 ? 16.648 8.993 7.444 1.00 85.62 347 THR A N 1
ATOM 2698 C CA . THR A 1 347 ? 17.947 9.424 7.961 1.00 85.62 347 THR A CA 1
ATOM 2699 C C . THR A 1 347 ? 18.310 10.789 7.391 1.00 85.62 347 THR A C 1
ATOM 2701 O O . THR A 1 347 ? 18.536 11.720 8.159 1.00 85.62 347 THR A O 1
ATOM 2704 N N . ILE A 1 348 ? 18.224 10.956 6.067 1.00 86.75 348 ILE A N 1
ATOM 2705 C CA . ILE A 1 348 ? 18.491 12.223 5.375 1.00 86.75 348 ILE A CA 1
ATOM 2706 C C . ILE A 1 348 ? 17.602 13.346 5.923 1.00 86.75 348 ILE A C 1
ATOM 2708 O O . ILE A 1 348 ? 18.102 14.398 6.322 1.00 86.75 348 ILE A O 1
ATOM 2712 N N . LEU A 1 349 ? 16.281 13.145 5.981 1.00 89.25 349 LEU A N 1
ATOM 2713 C CA . LEU A 1 349 ? 15.367 14.192 6.446 1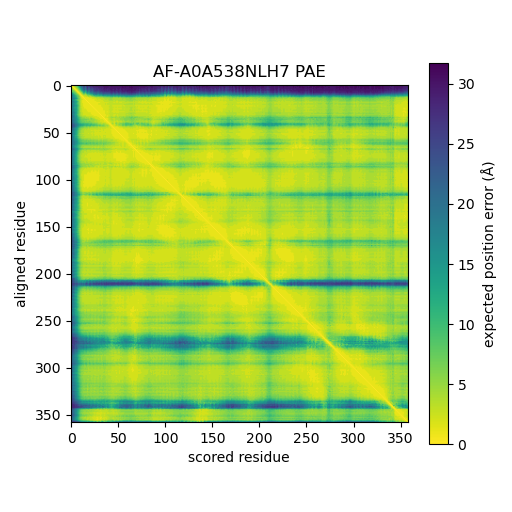.00 89.25 349 LEU A CA 1
ATOM 2714 C C . LEU A 1 349 ? 15.542 14.504 7.938 1.00 89.25 349 LEU A C 1
ATOM 2716 O O . LEU A 1 349 ? 15.331 15.647 8.350 1.00 89.25 349 LEU A O 1
ATOM 2720 N N . ARG A 1 350 ? 15.955 13.524 8.748 1.00 88.00 350 ARG A N 1
ATOM 2721 C CA . ARG A 1 350 ? 16.282 13.739 10.162 1.00 88.00 350 ARG A CA 1
ATOM 2722 C C . ARG A 1 350 ? 17.567 14.550 10.323 1.00 88.00 350 ARG A C 1
ATOM 2724 O O . ARG A 1 350 ? 17.564 15.517 11.081 1.00 88.00 350 ARG A O 1
ATOM 2731 N N . GLU A 1 351 ? 18.634 14.203 9.607 1.00 88.44 351 GLU A N 1
ATOM 2732 C CA . GLU A 1 351 ? 19.919 14.921 9.638 1.00 88.44 351 GLU A CA 1
ATOM 2733 C C . GLU A 1 351 ? 19.772 16.374 9.176 1.00 88.44 351 GLU A C 1
ATOM 2735 O O . GLU A 1 351 ? 20.337 17.288 9.775 1.00 88.44 351 GLU A O 1
ATOM 2740 N N . GLN A 1 352 ? 18.921 16.605 8.174 1.00 88.88 352 GLN A N 1
ATOM 2741 C CA . GLN A 1 352 ? 18.571 17.938 7.677 1.00 88.88 352 GLN A CA 1
ATOM 2742 C C . GLN A 1 352 ? 17.543 18.670 8.554 1.00 88.88 352 GLN A C 1
ATOM 2744 O O . GLN A 1 352 ? 17.100 19.764 8.208 1.00 88.88 352 GLN A O 1
ATOM 2749 N N . LYS A 1 353 ? 17.139 18.080 9.689 1.00 90.50 353 LYS A N 1
ATOM 2750 C CA . LYS A 1 353 ? 16.158 18.632 10.641 1.00 90.50 353 LYS A CA 1
ATOM 2751 C C . LYS A 1 353 ? 14.793 18.953 10.013 1.00 90.50 353 LYS A C 1
ATOM 2753 O O . LYS A 1 353 ? 14.035 19.766 10.550 1.00 90.50 353 LYS A O 1
ATOM 2758 N N . VAL A 1 354 ? 14.453 18.297 8.902 1.00 91.31 354 VAL A N 1
ATOM 2759 C CA . VAL A 1 354 ? 13.153 18.435 8.233 1.00 91.31 354 VAL A CA 1
ATOM 2760 C C . VAL A 1 354 ? 12.062 17.811 9.097 1.00 91.31 354 VAL A C 1
ATOM 2762 O O . VAL A 1 354 ? 11.078 18.474 9.421 1.00 91.31 354 VAL A O 1
ATOM 2765 N N . THR A 1 355 ? 12.262 16.572 9.544 1.00 91.94 355 THR A N 1
ATOM 2766 C CA . THR A 1 355 ? 11.367 15.909 10.503 1.00 91.94 355 THR A CA 1
ATOM 2767 C C . THR A 1 355 ? 11.749 16.238 11.940 1.00 91.94 355 THR A C 1
ATOM 2769 O O . THR A 1 355 ? 12.925 16.429 12.254 1.00 91.94 355 THR A O 1
ATOM 2772 N N . PHE A 1 356 ? 10.768 16.256 12.839 1.00 90.62 356 PHE A N 1
ATOM 2773 C CA . PHE A 1 356 ? 11.027 16.350 14.273 1.00 90.62 356 PHE A CA 1
ATOM 2774 C C . PHE A 1 356 ? 11.609 15.034 14.814 1.00 90.62 356 PHE A C 1
ATOM 2776 O O . PHE A 1 356 ? 11.325 13.975 14.245 1.00 90.62 356 PHE A O 1
ATOM 2783 N N . PRO A 1 357 ? 12.400 15.073 15.905 1.00 85.06 357 PRO A N 1
ATOM 2784 C CA . PRO A 1 357 ? 12.754 13.858 16.633 1.00 85.06 357 PRO A CA 1
ATOM 2785 C C . PRO A 1 357 ? 11.478 13.165 17.131 1.00 85.06 357 PRO A C 1
ATOM 2787 O O . PRO A 1 357 ? 10.492 13.838 17.441 1.00 85.06 357 PRO A O 1
ATOM 2790 N N . GLY A 1 358 ? 11.497 11.832 17.133 1.00 76.31 358 GLY A N 1
ATOM 2791 C CA . GLY A 1 358 ? 10.352 10.989 17.490 1.00 76.31 358 GLY A CA 1
ATOM 2792 C C . GLY A 1 358 ? 10.524 10.237 18.784 1.00 76.31 358 GLY A C 1
ATOM 2793 O O . GLY A 1 358 ? 11.685 10.137 19.245 1.00 76.31 358 GLY A O 1
#

Nearest PDB structures (foldseek):
  9dze-assembly1_c  TM=1.567E-01  e=4.697E+00  synthetic construct
  4akk-assembly1_B  TM=1.305E-01  e=2.520E+00  Klebsiella oxytoca

pLDDT: mean 90.74, std 10.71, range [41.81, 98.69]

Solvent-accessible surface area (backbone atoms only — not comparable to full-atom values): 18673 Å² total; per-residue (Å²): 141,82,79,82,80,78,78,75,81,84,74,87,50,71,58,55,56,48,26,52,55,32,29,50,54,39,51,51,30,41,55,40,32,68,77,38,96,70,50,61,58,85,58,52,68,33,24,54,38,50,55,47,10,53,38,35,65,74,68,48,78,68,88,62,53,42,40,52,56,52,56,44,44,22,54,50,48,18,52,47,32,71,73,75,44,85,63,61,61,64,63,20,51,54,22,22,53,34,43,13,49,34,38,32,38,50,24,52,44,36,28,63,73,34,42,86,79,34,62,68,58,8,47,50,54,9,50,52,56,28,52,51,54,58,35,32,44,69,58,52,46,40,17,48,44,74,54,58,57,23,59,52,52,26,52,53,44,48,53,50,38,57,54,67,75,39,79,46,19,62,48,48,70,52,22,22,50,54,15,25,52,36,13,41,45,28,31,42,45,57,72,50,54,72,48,51,65,55,52,51,47,43,40,71,72,31,53,64,85,49,86,79,56,48,65,63,54,41,51,49,14,53,54,28,22,51,49,16,23,50,59,32,32,34,66,43,30,50,41,9,43,70,64,27,69,30,94,34,65,59,36,30,44,58,14,49,54,46,23,34,68,41,44,98,84,38,78,62,52,92,49,76,51,94,90,42,52,87,46,69,69,49,30,49,49,42,51,43,53,58,42,24,65,74,68,76,47,91,67,55,52,51,53,36,14,46,51,30,37,49,54,21,50,51,48,39,71,76,36,48,70,62,46,52,52,38,50,51,48,36,53,53,49,71,76,42,90,70,78,84,51,96,77,45,53,60,58,51,35,46,78,71,59,28,42,67,86,95

Secondary structure (DSSP, 8-state):
-------------HHHHHHHHHHHHHHHHHHHHHTSTTSS--SHHHHHHHHHHHHHHTT----SS--SS--HHHHHHHHHHHHH-S-SHHHHHHHHHHHHHHHHHHHHHHHHHHGGG-HHHHHHHHHHHHHHHHH-HHHHHHHHSS-THHHHHHHHHHHHHHHHH-SSPPPHHHHHHHHHHHHHHHTT-GGGGGGHHHHHHHHHHSPPS-STTHHHHHHHHHHHHHHHHHHHHHHHHHIIIIIS----SS-TTHHHHHHHHSSTT--SS-PPPTT--SSHHHHHHHHHHHHHHHHTS---HHHHHHHHHHHHHHHHHH-HHHHHHHHHHHHHHHTS-----TTSHHHHHHHTT-SPP-